Protein AF-A0A349GYV4-F1 (afdb_monomer)

Radius of gyration: 28.37 Å; Cα contacts (8 Å, |Δi|>4): 288; chains: 1; bounding box: 91×33×84 Å

Structure (mmCIF, N/CA/C/O backbone):
data_AF-A0A349GYV4-F1
#
_entry.id   AF-A0A349GYV4-F1
#
loop_
_atom_site.group_PDB
_atom_site.id
_atom_site.type_symbol
_atom_site.label_atom_id
_atom_site.label_alt_id
_atom_site.label_comp_id
_atom_site.label_asym_id
_atom_site.label_entity_id
_atom_s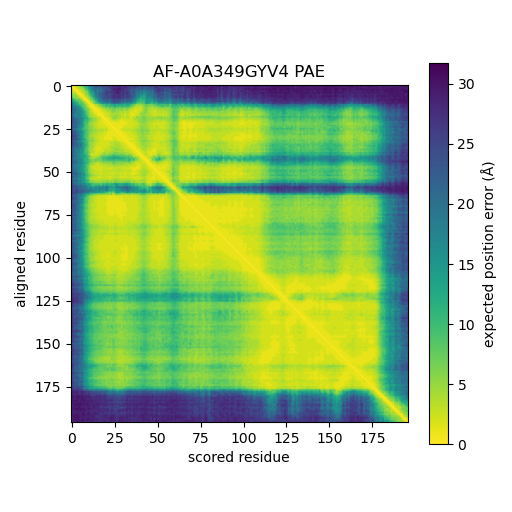ite.label_seq_id
_atom_site.pd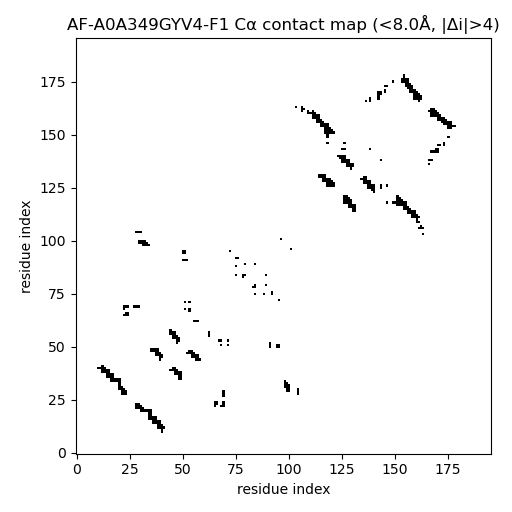bx_PDB_ins_code
_atom_site.Cartn_x
_atom_site.Cartn_y
_atom_site.Cartn_z
_atom_site.occupancy
_atom_site.B_iso_or_equiv
_atom_site.auth_seq_id
_atom_site.auth_comp_id
_atom_site.auth_asym_id
_atom_site.auth_atom_id
_atom_site.pdbx_PDB_model_num
ATOM 1 N N . MET A 1 1 ? -26.536 3.502 57.589 1.00 38.16 1 MET A N 1
ATOM 2 C CA . MET A 1 1 ? -27.554 3.726 56.546 1.00 38.16 1 MET A CA 1
ATOM 3 C C . MET A 1 1 ? -26.787 3.886 55.245 1.00 38.16 1 MET A C 1
ATOM 5 O O . MET A 1 1 ? -26.207 4.935 55.011 1.00 38.16 1 MET A O 1
ATOM 9 N N . ILE A 1 2 ? -26.600 2.778 54.530 1.00 34.50 2 ILE A N 1
ATOM 10 C CA . ILE A 1 2 ? -25.857 2.734 53.269 1.00 34.50 2 ILE A CA 1
ATOM 11 C C . ILE A 1 2 ? -26.891 3.069 52.199 1.00 34.50 2 ILE A C 1
ATOM 13 O O . ILE A 1 2 ? -27.874 2.344 52.075 1.00 34.50 2 ILE A O 1
ATOM 17 N N . CYS A 1 3 ? -26.729 4.198 51.511 1.00 31.31 3 CYS A N 1
ATOM 18 C CA . CYS A 1 3 ? -27.543 4.504 50.341 1.00 31.31 3 CYS A CA 1
ATOM 19 C C . CYS A 1 3 ? -27.206 3.477 49.259 1.00 31.31 3 CYS A C 1
ATOM 21 O O . CYS A 1 3 ? -26.158 3.564 48.620 1.00 31.31 3 CYS A O 1
ATOM 23 N N . GLU A 1 4 ? -28.086 2.496 49.081 1.00 34.88 4 GLU A N 1
ATOM 24 C CA . GLU A 1 4 ? -28.189 1.746 47.838 1.00 34.88 4 GLU A CA 1
ATOM 25 C C . GLU A 1 4 ? -28.516 2.755 46.738 1.00 34.88 4 GLU A C 1
ATOM 27 O O . GLU A 1 4 ? -29.634 3.257 46.636 1.00 34.88 4 GLU A O 1
ATOM 32 N N . VAL A 1 5 ? -27.506 3.107 45.942 1.00 42.31 5 VAL A N 1
ATOM 33 C CA . VAL A 1 5 ? -27.737 3.750 44.653 1.00 42.31 5 VAL A CA 1
ATOM 34 C C . VAL A 1 5 ? -28.438 2.696 43.811 1.00 42.31 5 VAL A C 1
ATOM 36 O O . VAL A 1 5 ? -27.823 1.721 43.372 1.00 42.31 5 VAL A O 1
ATOM 39 N N . SER A 1 6 ? -29.750 2.855 43.666 1.00 42.16 6 SER A N 1
ATOM 40 C CA . SER A 1 6 ? -30.552 2.089 42.730 1.00 42.16 6 SER A CA 1
ATOM 41 C C . SER A 1 6 ? -29.855 2.144 41.373 1.00 42.16 6 SER A C 1
ATOM 43 O O . SER A 1 6 ? -29.586 3.224 40.844 1.00 42.16 6 SER A O 1
ATOM 45 N N . ARG A 1 7 ? -29.520 0.970 40.822 1.00 47.31 7 ARG A N 1
ATOM 46 C CA . ARG A 1 7 ? -29.163 0.807 39.409 1.00 47.31 7 ARG A CA 1
ATOM 47 C C . ARG A 1 7 ? -30.404 1.178 38.599 1.00 47.31 7 ARG A C 1
ATOM 49 O O . ARG A 1 7 ? -31.189 0.307 38.247 1.00 47.31 7 ARG A O 1
ATOM 56 N N . GLY A 1 8 ? -30.620 2.481 38.434 1.00 44.97 8 GLY A N 1
ATOM 57 C CA . GLY A 1 8 ? -31.610 3.034 37.529 1.00 44.97 8 GLY A CA 1
ATOM 58 C C . GLY A 1 8 ? -31.324 2.519 36.130 1.00 44.97 8 GLY A C 1
ATOM 59 O O . GLY A 1 8 ? -30.164 2.336 35.756 1.00 44.97 8 GLY A O 1
ATOM 60 N N . ASP A 1 9 ? -32.403 2.219 35.425 1.00 50.91 9 ASP A N 1
ATOM 61 C CA . ASP A 1 9 ? -32.439 1.617 34.105 1.00 50.91 9 ASP A CA 1
ATOM 62 C C . ASP A 1 9 ? -31.397 2.245 33.172 1.00 50.91 9 ASP A C 1
ATOM 64 O O . ASP A 1 9 ? -31.513 3.399 32.759 1.00 50.91 9 ASP A O 1
ATOM 68 N N . PHE A 1 10 ? -30.346 1.482 32.860 1.00 54.00 10 PHE A N 1
ATOM 69 C CA . PHE A 1 10 ? -29.418 1.847 31.800 1.00 54.00 10 PHE A CA 1
ATOM 70 C C . PHE A 1 10 ? -30.213 1.803 30.494 1.00 54.00 10 PHE A C 1
ATOM 72 O O . PHE A 1 10 ? -30.531 0.719 29.999 1.00 54.00 10 PHE A O 1
ATOM 79 N N . GLU A 1 11 ? -30.583 2.974 29.969 1.00 61.88 11 GLU A N 1
ATOM 80 C CA . GLU A 1 11 ? -31.150 3.093 28.628 1.00 61.88 11 GLU A CA 1
ATOM 81 C C . GLU A 1 11 ? -30.256 2.329 27.650 1.00 61.88 11 GLU A C 1
ATOM 83 O O . GLU A 1 11 ? -29.028 2.469 27.659 1.00 61.88 11 GLU A O 1
ATOM 88 N N . GLN A 1 12 ? -30.877 1.468 26.843 1.00 74.44 12 GLN A N 1
ATOM 89 C CA . GLN A 1 12 ? -30.156 0.679 25.855 1.00 74.44 12 GLN A CA 1
ATOM 90 C C . GLN A 1 12 ? -29.401 1.622 24.907 1.00 74.44 12 GLN A C 1
ATOM 92 O O . GLN A 1 12 ? -29.970 2.636 24.489 1.00 74.44 12 GLN A O 1
ATOM 97 N N . PRO A 1 13 ? -28.139 1.313 24.561 1.00 79.69 13 PRO A N 1
ATOM 98 C CA . PRO A 1 13 ? -27.385 2.133 23.627 1.00 79.69 13 PRO A CA 1
ATOM 99 C C . PRO A 1 13 ? -28.134 2.250 22.301 1.00 79.69 13 PRO A C 1
ATOM 101 O O . PRO A 1 13 ? -28.680 1.270 21.787 1.00 79.69 13 PRO A O 1
ATOM 104 N N . GLN A 1 14 ? -28.134 3.451 21.728 1.00 83.56 14 GLN A N 1
ATOM 105 C CA . GLN A 1 14 ? -28.661 3.650 20.388 1.00 83.56 14 GLN A CA 1
ATOM 106 C C . GLN A 1 14 ? -27.561 3.311 19.382 1.00 83.56 14 GLN A C 1
ATOM 108 O O . GLN A 1 14 ? -26.565 4.030 19.276 1.00 83.56 14 GLN A O 1
ATOM 113 N N . ALA A 1 15 ? -27.742 2.216 18.647 1.00 85.88 15 ALA A N 1
ATOM 114 C CA . ALA A 1 15 ? -26.851 1.851 17.555 1.00 85.88 15 ALA A CA 1
ATOM 115 C C . ALA A 1 15 ? -27.067 2.797 16.364 1.00 85.88 15 ALA A C 1
ATOM 117 O O . ALA A 1 15 ? -28.197 3.006 15.913 1.00 85.88 15 ALA A O 1
ATOM 118 N N . VAL A 1 16 ? -25.981 3.360 15.845 1.00 85.75 16 VAL A N 1
ATOM 119 C CA . VAL A 1 16 ? -25.981 4.265 14.695 1.00 85.75 16 VAL A CA 1
ATOM 120 C C . VAL A 1 16 ? -24.903 3.815 13.716 1.00 85.75 16 VAL A C 1
ATOM 122 O O . VAL A 1 16 ? -23.739 3.644 14.081 1.00 85.75 16 VAL A O 1
ATOM 125 N N . ALA A 1 17 ? -25.290 3.647 12.453 1.00 86.88 17 ALA A N 1
ATOM 126 C CA . ALA A 1 17 ? -24.357 3.363 11.371 1.00 86.88 17 ALA A CA 1
ATOM 127 C C . ALA A 1 17 ? -23.613 4.639 10.946 1.00 86.88 17 ALA A C 1
ATOM 129 O O . ALA A 1 17 ? -24.213 5.691 10.712 1.00 86.88 17 ALA A O 1
ATOM 130 N N . ILE A 1 18 ? -22.296 4.538 10.812 1.00 87.06 18 ILE A N 1
ATOM 131 C CA . ILE A 1 18 ? -21.427 5.574 10.263 1.00 87.06 18 ILE A CA 1
ATOM 132 C C . ILE A 1 18 ? -21.235 5.257 8.779 1.00 87.06 18 ILE A C 1
ATOM 134 O O . ILE A 1 18 ? -20.442 4.395 8.406 1.00 87.06 18 ILE A O 1
ATOM 138 N N . GLN A 1 19 ? -21.935 6.000 7.921 1.00 86.81 19 GLN A N 1
ATOM 139 C CA . GLN A 1 19 ? -21.970 5.762 6.468 1.00 86.81 19 GLN A CA 1
ATOM 140 C C . GLN A 1 19 ? -20.633 6.010 5.746 1.00 86.81 19 GLN A C 1
ATOM 142 O O . GLN A 1 19 ? -20.469 5.684 4.570 1.00 86.81 19 GLN A O 1
ATOM 147 N N . ARG A 1 20 ? -19.652 6.617 6.420 1.00 89.31 20 ARG A N 1
ATOM 148 C CA . ARG A 1 20 ? -18.344 6.898 5.830 1.00 89.31 20 ARG A CA 1
ATOM 149 C C . ARG A 1 20 ? -17.451 5.660 5.889 1.00 89.31 20 ARG A C 1
ATOM 151 O O . ARG A 1 20 ? -17.184 5.136 6.963 1.00 89.31 20 ARG A O 1
ATOM 158 N N . LYS A 1 21 ? -16.897 5.285 4.734 1.00 92.88 21 LYS A N 1
ATOM 159 C CA . LYS A 1 21 ? -15.965 4.153 4.577 1.00 92.88 21 LYS A CA 1
ATOM 160 C C . LYS A 1 21 ? -14.505 4.549 4.354 1.00 92.88 21 LYS A C 1
ATOM 162 O O . LYS A 1 21 ? -13.645 3.683 4.257 1.00 92.88 21 LYS A O 1
ATOM 167 N N . PHE A 1 22 ? -14.218 5.841 4.225 1.00 94.69 22 PHE A N 1
ATOM 168 C CA . PHE A 1 22 ? -12.869 6.354 4.005 1.00 94.69 22 PHE A CA 1
ATOM 169 C C . PHE A 1 22 ? -12.450 7.233 5.178 1.00 94.69 22 PHE A C 1
ATOM 171 O O . PHE A 1 22 ? -13.168 8.167 5.534 1.00 94.69 22 PHE A O 1
ATOM 178 N N . PHE A 1 23 ? -11.302 6.922 5.764 1.00 94.56 23 PHE A N 1
ATOM 179 C CA . PHE A 1 23 ? -10.729 7.631 6.901 1.00 94.56 23 PHE A CA 1
ATOM 180 C C . PHE A 1 23 ? -9.320 8.062 6.511 1.00 94.56 23 PHE A C 1
ATOM 182 O O . PHE A 1 23 ? -8.555 7.244 5.998 1.00 94.56 23 PHE A O 1
ATOM 189 N N . SER A 1 24 ? -8.982 9.330 6.748 1.00 93.88 24 SER A N 1
ATOM 190 C CA . SER A 1 24 ? -7.656 9.866 6.430 1.00 93.88 24 SER A CA 1
ATOM 191 C C . SER A 1 24 ? -7.152 10.765 7.547 1.00 93.88 24 SER A C 1
ATOM 193 O O . SER A 1 24 ? -7.861 11.651 8.028 1.00 93.88 24 SER A O 1
ATOM 195 N N . TYR A 1 25 ? -5.916 10.538 7.982 1.00 94.25 25 TYR A N 1
ATOM 196 C CA . TYR A 1 25 ? -5.281 11.339 9.021 1.00 94.25 25 TYR A CA 1
ATOM 197 C C . TYR A 1 25 ? -3.760 11.309 8.879 1.00 94.25 25 TYR A C 1
ATOM 199 O O . TYR A 1 25 ? -3.150 10.243 8.842 1.00 94.25 25 TYR A O 1
ATOM 207 N N . ALA A 1 26 ? -3.130 12.489 8.830 1.00 92.94 26 ALA A N 1
ATOM 208 C CA . ALA A 1 26 ? -1.672 12.647 8.739 1.00 92.94 26 ALA A CA 1
ATOM 209 C C . ALA A 1 26 ? -1.014 11.835 7.594 1.00 92.94 26 ALA A C 1
ATOM 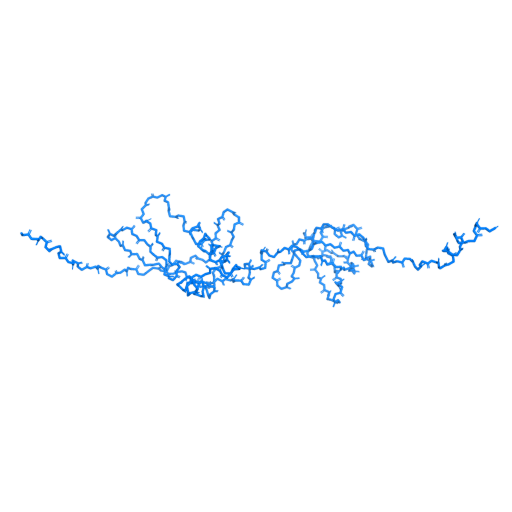211 O O . ALA A 1 26 ? 0.054 11.248 7.769 1.00 92.94 26 ALA A O 1
ATOM 212 N N . GLY A 1 27 ? -1.667 11.783 6.425 1.00 90.19 27 GLY A N 1
ATOM 213 C CA . GLY A 1 27 ? -1.186 11.041 5.251 1.00 90.19 27 GLY A CA 1
ATOM 214 C C . GLY A 1 27 ? -1.286 9.518 5.381 1.00 90.19 27 GLY A C 1
ATOM 215 O O . GLY A 1 27 ? -0.644 8.798 4.622 1.00 90.19 27 GLY A O 1
ATOM 216 N N . GLN A 1 28 ? -2.027 9.025 6.374 1.00 93.06 28 GLN A N 1
ATOM 217 C CA . GLN A 1 28 ? -2.431 7.630 6.474 1.00 93.06 28 GLN A CA 1
ATOM 218 C C . GLN A 1 28 ? -3.874 7.524 6.007 1.00 93.06 28 GLN A C 1
ATOM 220 O O . GLN A 1 28 ? -4.732 8.236 6.531 1.00 93.06 28 GLN A O 1
ATOM 225 N N . ASP A 1 29 ? -4.123 6.613 5.078 1.00 94.19 29 ASP A N 1
ATOM 226 C CA . ASP A 1 29 ? -5.450 6.356 4.546 1.00 94.19 29 ASP A CA 1
ATOM 227 C C . ASP A 1 29 ? -5.889 4.945 4.936 1.00 94.19 29 ASP A C 1
ATOM 229 O O . ASP A 1 29 ? -5.099 3.996 4.939 1.00 94.19 29 ASP A O 1
ATOM 233 N N . LEU A 1 30 ? -7.161 4.817 5.303 1.00 96.12 30 LEU A N 1
ATOM 234 C CA . LEU A 1 30 ? -7.790 3.542 5.601 1.00 96.12 30 LEU A CA 1
ATOM 235 C C . LEU A 1 30 ? -9.162 3.496 4.942 1.00 96.12 30 LEU A C 1
ATOM 237 O O . LEU A 1 30 ? -10.004 4.379 5.138 1.00 96.12 30 LEU A O 1
ATOM 241 N N . ARG A 1 31 ? -9.389 2.439 4.166 1.00 96.31 31 ARG A N 1
ATOM 242 C CA . ARG A 1 31 ? -10.669 2.169 3.523 1.00 96.31 31 ARG A CA 1
ATOM 243 C C . ARG A 1 31 ? -11.317 0.952 4.160 1.00 96.31 31 ARG A C 1
ATOM 245 O O . ARG A 1 31 ? -10.656 -0.060 4.370 1.00 96.31 31 ARG A O 1
ATOM 252 N N . LEU A 1 32 ? -12.609 1.067 4.426 1.00 95.62 32 LEU A N 1
ATOM 253 C CA . LEU 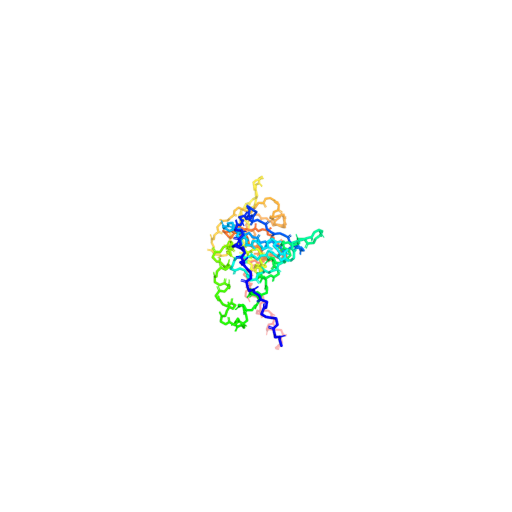A 1 32 ? -13.447 -0.023 4.895 1.00 95.62 32 LEU A CA 1
ATOM 254 C C . LEU A 1 32 ? -14.293 -0.587 3.752 1.00 95.62 32 LEU A C 1
ATOM 256 O O . LEU A 1 32 ? -14.788 0.164 2.904 1.00 95.62 32 LEU A O 1
ATOM 260 N N . ASP A 1 33 ? -14.495 -1.897 3.765 1.00 94.31 33 ASP A N 1
ATOM 261 C CA . ASP A 1 33 ? -15.420 -2.603 2.882 1.00 94.31 33 ASP A CA 1
ATOM 262 C C . ASP A 1 33 ? -16.857 -2.523 3.423 1.00 94.31 33 ASP A C 1
ATOM 264 O O . ASP A 1 33 ? -17.824 -2.357 2.665 1.00 94.31 33 ASP A O 1
ATOM 268 N N . THR A 1 34 ? -17.005 -2.507 4.750 1.00 92.56 34 THR A N 1
ATOM 269 C CA . THR A 1 34 ? -18.285 -2.372 5.459 1.00 92.56 34 THR A CA 1
ATOM 270 C C . THR A 1 34 ? -18.433 -1.007 6.136 1.00 92.56 34 THR A C 1
ATOM 272 O O . THR A 1 34 ? -17.477 -0.248 6.278 1.00 92.56 34 THR A O 1
ATOM 275 N N . GLU A 1 35 ? -19.661 -0.647 6.511 1.00 91.75 35 GLU A N 1
ATOM 276 C CA . GLU A 1 35 ? -19.908 0.537 7.346 1.00 91.75 35 GLU A CA 1
ATOM 277 C C . GLU A 1 35 ? -19.507 0.253 8.799 1.00 91.75 35 GLU A C 1
ATOM 279 O O . GLU A 1 35 ? -19.553 -0.897 9.241 1.00 91.75 35 GLU A O 1
ATOM 284 N N . LEU A 1 36 ? -19.106 1.292 9.539 1.00 89.75 36 LEU A N 1
ATOM 285 C CA . LEU A 1 36 ? -18.880 1.161 10.979 1.00 89.75 36 LEU A CA 1
ATOM 286 C C . LEU A 1 36 ? -20.194 1.315 11.727 1.00 89.75 36 LEU A C 1
ATOM 288 O O . LEU A 1 36 ? -21.031 2.138 11.369 1.00 89.75 36 LEU A O 1
ATOM 292 N N . GLU A 1 37 ? -20.320 0.600 12.834 1.00 89.25 37 GLU A N 1
ATOM 293 C CA . GLU A 1 37 ? -21.414 0.780 13.779 1.00 89.25 37 GLU A CA 1
ATOM 294 C C . GLU A 1 37 ? -20.876 1.412 15.060 1.00 89.25 37 GLU A C 1
ATOM 296 O O . GLU A 1 37 ? -19.815 1.031 15.565 1.00 89.25 37 GLU A O 1
ATOM 301 N N . ALA A 1 38 ? -21.607 2.389 15.583 1.00 87.38 38 ALA A N 1
ATOM 302 C CA . ALA A 1 38 ? -21.308 3.024 16.852 1.00 87.38 38 ALA A CA 1
ATOM 303 C C . ALA A 1 38 ? -22.505 2.924 17.794 1.00 87.38 38 ALA A C 1
ATOM 305 O O . ALA A 1 38 ? -23.638 3.209 17.412 1.00 87.38 38 ALA A O 1
ATOM 306 N N . ASP A 1 39 ? -22.232 2.541 19.033 1.00 87.44 39 ASP A N 1
ATOM 307 C CA . ASP A 1 39 ? -23.197 2.497 20.119 1.00 87.44 39 ASP A CA 1
ATOM 308 C C . ASP A 1 39 ? -23.091 3.811 20.911 1.00 87.44 39 ASP A C 1
ATOM 310 O O . ASP A 1 39 ? -22.035 4.141 21.461 1.00 87.44 39 ASP A O 1
ATOM 314 N N . PHE A 1 40 ? -24.170 4.598 20.922 1.00 82.56 40 PHE A N 1
ATOM 315 C CA . PHE A 1 40 ? -24.228 5.890 21.607 1.00 82.56 40 PHE A CA 1
ATOM 316 C C . PHE A 1 40 ? -24.894 5.760 22.978 1.00 82.56 40 PHE A C 1
ATOM 318 O O . PHE A 1 40 ? -26.044 5.334 23.096 1.00 82.56 40 PHE A O 1
ATOM 325 N N . PHE A 1 41 ? -24.181 6.207 24.011 1.00 82.31 41 PHE A N 1
ATOM 326 C CA . PHE A 1 41 ? -24.636 6.262 25.396 1.00 82.31 41 PHE A CA 1
ATOM 327 C C . PHE A 1 41 ? -24.941 7.718 25.762 1.00 82.31 41 PHE A C 1
ATOM 329 O O . PHE A 1 41 ? -24.083 8.444 26.271 1.00 82.31 41 PHE A O 1
ATOM 336 N N . LEU A 1 42 ? -26.170 8.159 25.469 1.00 71.12 42 LEU A N 1
ATOM 337 C CA . LEU A 1 42 ? -26.590 9.566 25.553 1.00 71.12 42 LEU A CA 1
ATOM 338 C C . LEU A 1 42 ? -26.394 10.178 26.949 1.00 71.12 42 LEU A C 1
ATOM 340 O O . LEU A 1 42 ? -25.929 11.309 27.055 1.00 71.12 42 LEU A O 1
ATOM 344 N N . GLN A 1 43 ? -26.674 9.424 28.015 1.00 73.62 43 GLN A N 1
ATOM 345 C CA . GLN A 1 43 ? -26.520 9.901 29.397 1.00 73.62 43 GLN A CA 1
ATOM 346 C C . GLN A 1 43 ? -25.054 10.068 29.818 1.00 73.62 43 GLN A C 1
ATOM 348 O O . GLN A 1 43 ? -24.732 10.945 30.617 1.00 73.62 43 GLN A O 1
ATOM 353 N N . ALA A 1 44 ? -24.161 9.235 29.277 1.00 74.50 44 ALA A N 1
ATOM 354 C CA . ALA A 1 44 ? -22.730 9.297 29.560 1.00 74.50 44 ALA A CA 1
ATOM 355 C C . ALA A 1 44 ? -21.994 10.280 28.641 1.00 74.50 44 ALA A C 1
ATOM 357 O O . ALA A 1 44 ? -20.841 10.613 28.908 1.00 74.50 44 ALA A O 1
ATOM 358 N N . GLY A 1 45 ? -22.629 10.705 27.542 1.00 81.12 45 GLY A N 1
ATOM 359 C CA . GLY A 1 45 ? -21.954 11.434 26.479 1.00 81.12 45 GLY A CA 1
ATOM 360 C C . GLY A 1 45 ? -20.780 10.627 25.929 1.00 81.12 45 GLY A C 1
ATOM 361 O O . GLY A 1 45 ? -19.702 11.178 25.750 1.00 81.12 45 GLY A O 1
ATOM 362 N N . VAL A 1 46 ? -20.950 9.321 25.705 1.00 83.62 46 VAL A N 1
ATOM 363 C CA . VAL A 1 46 ? -19.899 8.442 25.166 1.00 83.62 46 VAL A CA 1
ATOM 364 C C . VAL A 1 46 ? -20.413 7.733 23.920 1.00 83.62 46 VAL A C 1
ATOM 366 O O . VAL A 1 46 ? -21.554 7.280 23.880 1.00 83.62 46 VAL A O 1
ATOM 369 N N . ALA A 1 47 ? -19.563 7.635 22.903 1.00 87.19 47 ALA A N 1
ATOM 370 C CA . ALA A 1 47 ? -19.773 6.799 21.731 1.00 87.19 47 ALA A CA 1
ATOM 371 C C . ALA A 1 47 ? -18.720 5.688 21.711 1.00 87.19 47 ALA A C 1
ATOM 373 O O . ALA A 1 47 ? -17.526 5.963 21.866 1.00 87.19 47 ALA A O 1
ATOM 374 N N . GLN A 1 48 ? -19.156 4.450 21.498 1.00 90.75 48 GLN A N 1
ATOM 375 C CA . GLN A 1 48 ? -18.279 3.294 21.357 1.00 90.75 48 GLN A CA 1
ATOM 376 C C . GLN A 1 48 ? -18.358 2.759 19.929 1.00 90.75 48 GLN A C 1
ATOM 378 O O . GLN A 1 48 ? -19.443 2.461 19.444 1.00 90.75 48 GLN A O 1
ATOM 383 N N . ILE A 1 49 ? -17.220 2.613 19.248 1.00 92.50 49 ILE A N 1
ATOM 384 C CA . ILE A 1 49 ? -17.190 1.990 17.919 1.00 92.50 49 ILE A CA 1
ATOM 385 C C . ILE A 1 49 ? -17.176 0.472 18.095 1.00 92.50 49 ILE A C 1
ATOM 387 O O . ILE A 1 49 ? -16.225 -0.099 18.649 1.00 92.50 49 ILE A O 1
ATOM 391 N N . ARG A 1 50 ? -18.243 -0.178 17.634 1.00 91.69 50 ARG A N 1
ATOM 392 C CA . ARG A 1 50 ? -18.507 -1.598 17.861 1.00 91.69 50 ARG A CA 1
ATOM 393 C C . ARG A 1 50 ? -17.410 -2.461 17.249 1.00 91.69 50 ARG A C 1
ATOM 395 O O . ARG A 1 50 ? -17.069 -2.308 16.084 1.00 91.69 50 ARG A O 1
ATOM 402 N N . GLY A 1 51 ? -16.845 -3.361 18.054 1.00 91.69 51 GLY A N 1
ATOM 403 C CA . GLY A 1 51 ? -15.774 -4.279 17.643 1.00 91.69 51 GLY A CA 1
ATOM 404 C C . GLY A 1 51 ? -14.391 -3.638 17.461 1.00 91.69 51 GLY A C 1
ATOM 405 O O . GLY A 1 51 ? -13.392 -4.348 17.411 1.00 91.69 51 GLY A O 1
ATOM 406 N N . TRP A 1 52 ? -14.294 -2.304 17.472 1.00 94.44 52 TRP A N 1
ATOM 407 C CA . TRP A 1 52 ? -13.016 -1.588 17.396 1.00 94.44 52 TRP A CA 1
ATOM 408 C C . TRP A 1 52 ? -12.415 -1.285 18.772 1.00 94.44 52 TRP A C 1
ATOM 410 O O . TRP A 1 52 ? -11.233 -0.953 18.871 1.00 94.44 52 TRP A O 1
ATOM 420 N N . GLY A 1 53 ? -13.204 -1.389 19.848 1.00 91.44 53 GLY A N 1
ATOM 421 C CA . GLY A 1 53 ? -12.748 -1.068 21.206 1.00 91.44 53 GLY A CA 1
ATOM 422 C C . GLY A 1 53 ? -12.283 0.387 21.337 1.00 91.44 53 GLY A C 1
ATOM 423 O O . GLY A 1 53 ? -11.321 0.665 22.052 1.00 91.44 53 GLY A O 1
ATOM 424 N N . ILE A 1 54 ? -12.911 1.286 20.575 1.00 92.56 54 ILE A N 1
ATOM 425 C CA . ILE A 1 54 ? -12.685 2.730 20.616 1.00 92.56 54 ILE A CA 1
ATOM 426 C C . ILE A 1 54 ? -13.844 3.344 21.387 1.00 92.56 54 ILE A C 1
ATOM 428 O O . ILE A 1 54 ? -14.999 3.140 21.018 1.00 92.56 54 ILE A O 1
ATOM 432 N N . GLU A 1 55 ? -13.525 4.119 22.416 1.00 90.69 55 GLU A N 1
ATOM 433 C CA . GLU A 1 55 ? -14.484 4.888 23.206 1.00 90.69 55 GLU A CA 1
ATOM 434 C C . GLU A 1 55 ? -14.123 6.367 23.113 1.00 90.69 55 GLU A C 1
ATOM 436 O O . GLU A 1 55 ? -12.962 6.749 23.277 1.00 90.69 55 GLU A O 1
ATOM 441 N N . MET A 1 56 ? -15.111 7.207 22.819 1.00 86.56 56 MET A N 1
ATOM 442 C CA . MET A 1 56 ? -14.915 8.641 22.624 1.00 86.56 56 MET A CA 1
ATOM 443 C C . MET A 1 56 ? -15.989 9.437 23.352 1.00 86.56 56 MET A C 1
ATOM 445 O O . MET A 1 56 ? -17.154 9.050 23.377 1.00 86.56 56 MET A O 1
ATOM 449 N N . GLN A 1 57 ? -15.603 10.587 23.900 1.00 84.69 57 GLN A N 1
ATOM 450 C CA . GLN A 1 57 ? -16.535 11.542 24.497 1.00 84.69 57 GLN A CA 1
ATOM 451 C C . GLN A 1 57 ? -17.325 12.264 23.390 1.00 84.69 57 GLN A C 1
ATOM 453 O O . GLN A 1 57 ? -16.757 12.831 22.455 1.00 84.69 57 GLN A O 1
ATOM 458 N N . HIS A 1 58 ? -18.646 12.239 23.501 1.00 69.44 58 HIS A N 1
ATOM 459 C CA . HIS A 1 58 ? -19.609 12.901 22.638 1.00 69.44 58 HIS A CA 1
ATOM 460 C C . HIS A 1 58 ? -19.870 14.322 23.159 1.00 69.44 58 HIS A C 1
ATOM 462 O O . HIS A 1 58 ? -20.718 14.543 24.022 1.00 69.44 58 HIS A O 1
ATOM 468 N N . GLY A 1 59 ? -1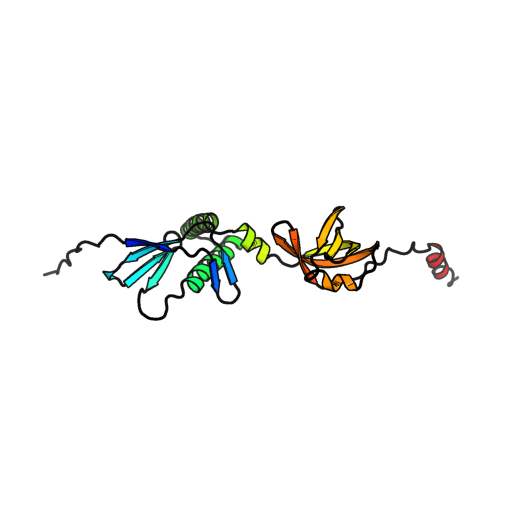9.121 15.302 22.645 1.00 62.91 59 GLY A N 1
ATOM 469 C CA . GLY A 1 59 ? -19.273 16.703 23.040 1.00 62.91 59 GLY A CA 1
ATOM 470 C C . GLY A 1 59 ? -18.284 17.651 22.356 1.00 62.91 59 GLY A C 1
ATOM 471 O O . GLY A 1 59 ? -17.098 17.361 22.257 1.00 62.91 59 GLY A O 1
ATOM 472 N N . VAL A 1 60 ? -18.840 18.758 21.855 1.00 46.19 60 VAL A N 1
ATOM 473 C CA . VAL A 1 60 ? -18.272 19.974 21.236 1.00 46.19 60 VAL A CA 1
ATOM 474 C C . VAL A 1 60 ? -16.755 19.967 20.941 1.00 46.19 60 VAL A C 1
ATOM 476 O O . VAL A 1 60 ? -15.921 20.149 21.821 1.00 46.19 60 VAL A O 1
ATOM 479 N N . ASN A 1 61 ? -16.437 19.887 19.643 1.00 50.38 61 ASN A N 1
ATOM 480 C CA . ASN A 1 61 ? -15.167 20.243 18.980 1.00 50.38 61 ASN A CA 1
ATOM 481 C C . ASN A 1 61 ? -14.023 19.222 18.868 1.00 50.38 61 ASN A C 1
ATOM 483 O O . ASN A 1 61 ? -13.003 19.592 18.294 1.00 50.38 61 ASN A O 1
ATOM 487 N N . ASN A 1 62 ? -14.145 17.961 19.302 1.00 53.88 62 ASN A N 1
ATOM 488 C CA . ASN A 1 62 ? -12.999 17.037 19.182 1.00 53.88 62 ASN A CA 1
ATOM 489 C C . ASN A 1 62 ? -13.319 15.589 18.784 1.00 53.88 62 ASN A C 1
ATOM 491 O O . ASN A 1 62 ? -12.597 14.661 19.147 1.00 53.88 62 ASN A O 1
ATOM 495 N N . PHE A 1 63 ? -14.369 15.383 17.986 1.00 66.75 63 PHE A N 1
ATOM 496 C CA . PHE A 1 63 ? -14.660 14.073 17.401 1.00 66.75 63 PHE A CA 1
ATOM 497 C C . PHE A 1 63 ? -13.710 13.777 16.228 1.00 66.75 63 PHE A C 1
ATOM 499 O O . PHE A 1 63 ? -14.102 13.806 15.063 1.00 66.75 63 PHE A O 1
ATOM 506 N N . ASN A 1 64 ? -12.428 13.531 16.517 1.00 86.50 64 ASN A N 1
ATOM 507 C CA . ASN A 1 64 ? -11.460 13.126 15.498 1.00 86.50 64 ASN A CA 1
ATOM 508 C C . ASN A 1 64 ? -11.485 11.604 15.310 1.00 86.50 64 ASN A C 1
ATOM 510 O O . ASN A 1 64 ? -10.532 10.891 15.632 1.00 86.50 64 ASN A O 1
ATOM 514 N N . LEU A 1 65 ? -12.622 11.118 14.812 1.00 88.69 65 LEU A N 1
ATOM 515 C CA . LEU A 1 65 ? -12.855 9.701 14.547 1.00 88.69 65 LEU A CA 1
ATOM 516 C C . LEU A 1 65 ? -11.795 9.123 13.597 1.00 88.69 65 LEU A C 1
ATOM 518 O O . LEU A 1 65 ? -11.324 8.017 13.827 1.00 88.69 65 LEU A O 1
ATOM 522 N N . ASP A 1 66 ? -11.383 9.868 12.568 1.00 92.25 66 ASP A N 1
ATOM 523 C CA . ASP A 1 66 ? -10.355 9.448 11.603 1.00 92.25 66 ASP A CA 1
ATOM 524 C C . ASP A 1 66 ? -9.054 9.096 12.308 1.00 92.25 66 ASP A C 1
ATOM 526 O O . ASP A 1 66 ? -8.511 8.009 12.105 1.00 92.25 66 ASP A O 1
ATOM 530 N N . ARG A 1 67 ? -8.591 9.986 13.193 1.00 93.88 67 ARG A N 1
ATOM 531 C CA . ARG A 1 67 ? -7.391 9.757 13.992 1.00 93.88 67 ARG A CA 1
ATOM 532 C C . ARG A 1 67 ? -7.513 8.497 14.836 1.00 93.88 67 ARG A C 1
ATOM 534 O O . ARG A 1 67 ? -6.571 7.712 14.837 1.00 93.88 67 ARG A O 1
ATOM 541 N N . GLU A 1 68 ? -8.613 8.304 15.565 1.00 94.25 68 GLU A N 1
ATOM 542 C CA . GLU A 1 68 ? -8.750 7.151 16.468 1.00 94.25 68 GLU A CA 1
ATOM 543 C C . GLU A 1 68 ? -8.892 5.827 15.710 1.00 94.25 68 GLU A C 1
ATOM 545 O O . GLU A 1 68 ? -8.252 4.845 16.088 1.00 94.25 68 GLU A O 1
ATOM 550 N N . ILE A 1 69 ? -9.631 5.809 14.597 1.00 95.19 69 ILE A N 1
ATOM 551 C CA . ILE A 1 69 ? -9.758 4.641 13.712 1.00 95.19 69 ILE A CA 1
ATOM 552 C C . ILE A 1 69 ? -8.395 4.251 13.139 1.00 95.19 69 ILE A C 1
ATOM 554 O O . ILE A 1 69 ? -7.947 3.115 13.311 1.00 95.19 69 ILE A O 1
ATOM 558 N N . ILE A 1 70 ? -7.686 5.207 12.533 1.00 95.75 70 ILE A N 1
ATOM 559 C CA . ILE A 1 70 ? -6.363 4.969 11.945 1.00 95.75 70 ILE A CA 1
ATOM 560 C C . ILE A 1 70 ? -5.361 4.552 13.021 1.00 95.75 70 ILE A C 1
ATOM 562 O O . ILE A 1 70 ? -4.626 3.581 12.845 1.00 95.75 70 ILE A O 1
ATOM 566 N N . ARG A 1 71 ? -5.334 5.245 14.164 1.00 96.44 71 ARG A N 1
ATOM 567 C CA . ARG A 1 71 ? -4.430 4.931 15.276 1.00 96.44 71 ARG A CA 1
ATOM 568 C C . ARG A 1 71 ? -4.685 3.530 15.817 1.00 96.44 71 ARG A C 1
ATOM 570 O O . ARG A 1 71 ? -3.717 2.798 16.029 1.00 96.44 71 ARG A O 1
ATOM 577 N N . LYS A 1 72 ? -5.945 3.146 16.041 1.00 97.31 72 LYS A N 1
ATOM 578 C CA . LYS A 1 72 ? -6.297 1.805 16.521 1.00 97.31 72 LYS A CA 1
ATOM 579 C C . LYS A 1 72 ? -5.850 0.742 15.521 1.00 97.31 72 LYS A C 1
ATOM 581 O O . LYS A 1 72 ? -5.161 -0.195 15.925 1.00 97.31 72 LYS A O 1
ATOM 586 N N . PHE A 1 73 ? -6.166 0.929 14.239 1.00 97.69 73 PHE A N 1
ATOM 587 C CA . PHE A 1 73 ? -5.777 0.009 13.173 1.00 97.69 73 PHE A CA 1
ATOM 588 C C . PHE A 1 73 ? -4.255 -0.165 13.097 1.00 97.69 73 PHE A C 1
ATOM 590 O O . PHE A 1 73 ? -3.757 -1.283 13.192 1.00 97.69 73 PHE A O 1
ATOM 597 N N . LEU A 1 74 ? -3.499 0.935 13.013 1.00 97.12 74 LEU A N 1
ATOM 598 C CA . LEU A 1 74 ? -2.036 0.898 12.929 1.00 97.12 74 LEU A CA 1
ATOM 599 C C . LEU A 1 74 ? -1.383 0.309 14.186 1.00 97.12 74 LEU A C 1
ATOM 601 O O . LEU A 1 74 ? -0.371 -0.383 14.081 1.00 97.12 74 LEU A O 1
ATOM 605 N N . THR A 1 75 ? -1.960 0.548 15.368 1.00 97.88 75 THR A N 1
ATOM 606 C CA . THR A 1 75 ? -1.471 -0.041 16.626 1.00 97.88 75 THR A CA 1
ATOM 607 C C . THR A 1 75 ? -1.604 -1.561 16.597 1.00 97.88 75 THR A C 1
ATOM 609 O O . THR A 1 75 ? -0.635 -2.266 16.878 1.00 97.88 75 THR A O 1
ATOM 612 N N . LEU A 1 76 ? -2.785 -2.072 16.232 1.00 98.06 76 LEU A N 1
ATOM 613 C CA . LEU A 1 76 ? -3.011 -3.513 16.129 1.00 98.06 76 LEU A CA 1
ATOM 614 C C . LEU A 1 76 ? -2.195 -4.135 14.996 1.00 98.06 76 LEU A C 1
ATOM 616 O O . LEU A 1 76 ? -1.600 -5.183 15.209 1.00 98.06 76 LEU A O 1
ATOM 620 N N . PHE A 1 77 ? -2.076 -3.465 13.848 1.00 97.38 77 PHE A N 1
ATOM 621 C CA . PHE A 1 77 ? -1.221 -3.904 12.745 1.00 97.38 77 PHE A CA 1
ATOM 622 C C . PHE A 1 77 ? 0.239 -4.052 13.193 1.00 97.38 77 PHE A C 1
ATOM 624 O O . PHE A 1 77 ? 0.841 -5.104 12.993 1.00 97.38 77 PHE A O 1
ATOM 631 N N . SER A 1 78 ? 0.802 -3.045 13.870 1.00 96.81 78 SER A N 1
ATOM 632 C CA . SER A 1 78 ? 2.177 -3.111 14.383 1.00 96.81 78 SER A CA 1
ATOM 633 C C . SER A 1 78 ? 2.363 -4.272 15.365 1.00 96.81 78 SER A C 1
ATOM 635 O O . SER A 1 78 ? 3.371 -4.980 15.303 1.00 96.81 78 SER A O 1
ATOM 637 N N . LYS A 1 79 ? 1.389 -4.504 16.251 1.00 98.25 79 LYS A N 1
ATOM 638 C CA . LYS A 1 79 ? 1.416 -5.649 17.168 1.00 98.25 79 LYS A CA 1
ATOM 639 C C . LYS A 1 79 ? 1.291 -6.985 16.437 1.00 98.25 79 LYS A C 1
ATOM 641 O O . LYS A 1 79 ? 2.020 -7.914 16.763 1.00 98.25 79 LYS A O 1
ATOM 646 N N . ALA A 1 80 ? 0.430 -7.072 15.425 1.00 97.12 80 ALA A N 1
ATOM 647 C CA . ALA A 1 80 ? 0.256 -8.263 14.599 1.00 97.12 80 ALA A CA 1
ATOM 648 C C . ALA A 1 80 ? 1.557 -8.627 13.872 1.00 97.12 80 ALA A C 1
ATOM 650 O O . ALA A 1 80 ? 1.986 -9.774 13.915 1.00 97.12 80 ALA A O 1
ATOM 651 N N . THR A 1 81 ? 2.238 -7.639 13.277 1.00 95.88 81 THR A N 1
ATOM 652 C CA . THR A 1 81 ? 3.515 -7.856 12.566 1.00 95.88 81 THR A CA 1
ATOM 653 C C . THR A 1 81 ? 4.667 -8.291 13.472 1.00 95.88 81 THR A C 1
ATOM 655 O O . THR A 1 81 ? 5.656 -8.827 12.983 1.00 95.88 81 THR A O 1
ATOM 658 N N . THR A 1 82 ? 4.548 -8.067 14.782 1.00 97.44 82 THR A N 1
ATOM 659 C CA . THR A 1 82 ? 5.555 -8.443 15.787 1.00 97.44 82 THR A CA 1
ATOM 660 C C . THR A 1 82 ? 5.115 -9.617 16.664 1.00 97.44 82 THR A C 1
ATOM 662 O O . THR A 1 82 ? 5.825 -9.959 17.603 1.00 97.44 82 THR A O 1
ATOM 665 N N . ASP A 1 83 ? 3.958 -10.221 16.373 1.00 96.88 83 ASP A N 1
ATOM 666 C CA . ASP A 1 83 ? 3.322 -11.285 17.163 1.00 96.88 83 ASP A CA 1
ATOM 667 C C . ASP A 1 83 ? 3.160 -10.947 18.664 1.00 96.88 83 ASP A C 1
ATOM 669 O O . ASP A 1 83 ? 3.334 -11.777 19.553 1.00 96.88 83 ASP A O 1
ATOM 673 N N . THR A 1 84 ? 2.822 -9.688 18.968 1.00 98.25 84 THR A N 1
ATOM 674 C CA . THR A 1 84 ? 2.648 -9.175 20.345 1.00 98.25 84 THR A CA 1
ATOM 675 C C . THR A 1 84 ? 1.190 -8.878 20.713 1.00 98.25 84 THR A C 1
ATOM 677 O O . THR A 1 84 ? 0.910 -8.174 21.687 1.00 98.25 84 THR A O 1
ATOM 680 N N . LEU A 1 85 ? 0.234 -9.399 19.938 1.00 98.06 85 LEU A N 1
ATOM 681 C CA . LEU A 1 85 ? -1.194 -9.262 20.233 1.00 98.06 85 LEU A CA 1
ATOM 682 C C . LEU A 1 85 ? -1.590 -10.109 21.449 1.00 98.06 85 LEU A C 1
ATOM 684 O O . LEU A 1 85 ? -1.331 -11.313 21.509 1.00 98.06 85 LEU A O 1
ATOM 688 N N . THR A 1 86 ? -2.302 -9.491 22.391 1.00 97.81 86 THR A N 1
ATOM 689 C CA . THR A 1 86 ? -3.016 -10.232 23.443 1.00 97.81 86 THR A CA 1
ATOM 690 C C . THR A 1 86 ? -4.212 -11.003 22.862 1.00 97.81 86 THR A C 1
ATOM 692 O O . THR A 1 86 ? -4.619 -10.763 21.727 1.00 97.81 86 THR A O 1
ATOM 695 N N . GLY A 1 87 ? -4.812 -11.923 23.632 1.00 97.31 87 GLY A N 1
ATOM 696 C CA . GLY A 1 87 ? -5.987 -12.688 23.179 1.00 97.31 87 GLY A CA 1
ATOM 697 C C . GLY A 1 87 ? -7.148 -11.794 22.721 1.00 97.31 87 GLY A C 1
ATOM 698 O O . GLY A 1 87 ? -7.620 -11.934 21.598 1.00 97.31 87 GLY A O 1
ATOM 699 N N . VAL A 1 88 ? -7.514 -10.805 23.543 1.00 96.12 88 VAL A N 1
ATOM 700 C CA . VAL A 1 88 ? -8.573 -9.826 23.230 1.00 96.12 88 VAL A CA 1
ATOM 701 C C . VAL A 1 88 ? -8.217 -8.987 22.000 1.00 96.12 88 VAL A C 1
ATOM 703 O O . VAL A 1 88 ? -9.058 -8.738 21.142 1.00 96.12 88 VAL A O 1
ATOM 706 N N . GLU A 1 89 ? -6.960 -8.558 21.875 1.00 97.44 89 GLU A N 1
ATOM 707 C CA . GLU A 1 89 ? -6.521 -7.781 20.712 1.00 97.44 89 GLU A CA 1
ATOM 708 C C . GLU A 1 89 ? -6.498 -8.607 19.427 1.00 97.44 89 GLU A C 1
ATOM 710 O O . GLU A 1 89 ? -6.709 -8.045 18.359 1.00 97.44 89 GLU A O 1
ATOM 715 N N . ARG A 1 90 ? -6.266 -9.922 19.508 1.00 97.69 90 ARG A N 1
ATOM 716 C CA . ARG A 1 90 ? -6.317 -10.823 18.351 1.00 97.69 90 ARG A CA 1
ATOM 717 C C . ARG A 1 90 ? -7.739 -10.964 17.818 1.00 97.69 90 ARG A C 1
ATOM 719 O O . ARG A 1 90 ? -7.924 -10.918 16.607 1.00 97.69 90 ARG A O 1
ATOM 726 N N . GLU A 1 91 ? -8.726 -11.081 18.702 1.00 96.69 91 GLU A N 1
ATOM 727 C CA . GLU A 1 91 ? -10.146 -11.092 18.325 1.00 96.69 91 GLU A CA 1
ATOM 728 C C . GLU A 1 91 ? -10.568 -9.754 17.706 1.00 96.69 91 GLU A C 1
ATOM 730 O O . GLU A 1 91 ? -11.173 -9.731 16.637 1.00 96.69 91 GLU A O 1
ATOM 735 N N . GLN A 1 92 ? -10.172 -8.633 18.323 1.00 96.94 92 GLN A N 1
ATOM 736 C CA . GLN A 1 92 ? -10.402 -7.298 17.757 1.00 96.94 92 GLN A CA 1
ATOM 737 C C . GLN A 1 92 ? -9.724 -7.132 16.396 1.00 96.94 92 GLN A C 1
ATOM 739 O O . GLN A 1 92 ? -10.315 -6.582 15.474 1.00 96.94 92 GLN A O 1
ATOM 744 N N . TRP A 1 93 ? -8.483 -7.599 16.259 1.00 97.62 93 TRP A N 1
ATOM 745 C CA . TRP A 1 93 ? -7.749 -7.529 15.003 1.00 97.62 93 TRP A CA 1
ATOM 746 C C . TRP A 1 93 ? -8.441 -8.338 13.909 1.00 97.62 93 TRP A C 1
ATOM 748 O O . TRP A 1 93 ? -8.653 -7.789 12.836 1.00 97.62 93 TRP A O 1
ATOM 758 N N . ALA A 1 94 ? -8.853 -9.578 14.197 1.00 97.06 94 ALA A N 1
ATOM 759 C CA . ALA A 1 94 ? -9.612 -10.420 13.270 1.00 97.06 94 ALA A CA 1
ATOM 760 C C . ALA A 1 94 ? -10.916 -9.742 12.816 1.00 97.06 94 ALA A C 1
ATOM 762 O O . ALA A 1 94 ? -11.197 -9.667 11.627 1.00 97.06 94 ALA A O 1
ATOM 763 N N . PHE A 1 95 ? -11.662 -9.154 13.752 1.00 96.62 95 PHE A N 1
ATOM 764 C CA . PHE A 1 95 ? -12.870 -8.403 13.421 1.00 96.62 95 PHE A CA 1
ATOM 765 C C . PHE A 1 95 ? -12.583 -7.195 12.515 1.00 96.62 95 PHE A C 1
ATOM 767 O O . PHE A 1 95 ? -13.309 -6.940 11.561 1.00 96.62 95 PHE A O 1
ATOM 774 N N . ILE A 1 96 ? -11.524 -6.437 12.807 1.00 97.12 96 ILE A N 1
ATOM 775 C CA . ILE A 1 96 ? -11.178 -5.226 12.058 1.00 97.12 96 ILE A CA 1
ATOM 776 C C . ILE A 1 96 ? -10.684 -5.555 10.645 1.00 97.12 96 ILE A C 1
ATOM 778 O O . ILE A 1 96 ? -11.055 -4.852 9.706 1.00 97.12 96 ILE A O 1
ATOM 782 N N . ILE A 1 97 ? -9.863 -6.597 10.465 1.00 96.88 97 ILE A N 1
ATOM 783 C CA . ILE A 1 97 ? -9.373 -6.973 9.127 1.00 96.88 97 ILE A CA 1
ATOM 784 C C . ILE A 1 97 ? -10.503 -7.430 8.205 1.00 96.88 97 ILE A C 1
ATOM 786 O O . ILE A 1 97 ? -10.419 -7.168 7.012 1.00 96.88 97 ILE A O 1
ATOM 790 N N . ASP A 1 98 ? -11.573 -8.018 8.747 1.00 96.12 98 ASP A N 1
ATOM 791 C CA . ASP A 1 98 ? -12.759 -8.406 7.972 1.00 96.12 98 ASP A CA 1
ATOM 792 C C . ASP A 1 98 ? -13.574 -7.191 7.483 1.00 96.12 98 ASP A C 1
ATOM 794 O O . ASP A 1 98 ? -14.410 -7.316 6.589 1.00 96.12 98 ASP A O 1
ATOM 798 N N . GLN A 1 99 ? -13.343 -6.006 8.058 1.00 96.25 99 GLN A N 1
ATOM 799 C CA . GLN A 1 99 ? -14.017 -4.759 7.681 1.00 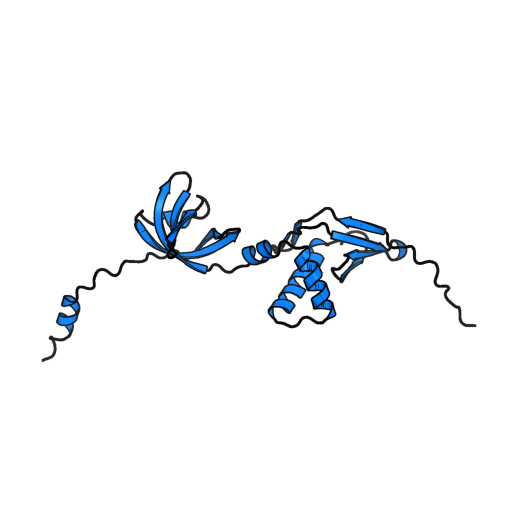96.25 99 GLN A CA 1
ATOM 800 C C . GLN A 1 99 ? -13.164 -3.836 6.812 1.00 96.25 99 GLN A C 1
ATOM 802 O O . GLN A 1 99 ? -13.698 -2.895 6.225 1.00 96.25 99 GLN A O 1
ATOM 807 N N . VAL A 1 100 ? -11.848 -4.038 6.772 1.00 96.38 100 VAL A N 1
ATOM 808 C CA . VAL A 1 100 ? -10.884 -3.154 6.106 1.00 96.38 100 VAL A CA 1
ATOM 809 C C . VAL A 1 100 ? -10.478 -3.756 4.766 1.00 96.38 100 VAL A C 1
ATOM 811 O O . VAL A 1 100 ? -10.194 -4.947 4.693 1.00 96.38 100 VAL A O 1
ATOM 814 N N . ASP A 1 101 ? -10.306 -2.911 3.744 1.00 95.69 101 ASP A N 1
ATOM 815 C CA . ASP A 1 101 ? -9.647 -3.282 2.482 1.00 95.69 101 ASP A CA 1
ATOM 816 C C . ASP A 1 101 ? -8.140 -3.507 2.744 1.00 95.69 101 ASP A C 1
ATOM 818 O O . ASP A 1 101 ? -7.269 -2.671 2.469 1.00 95.69 101 ASP A O 1
ATOM 822 N N . TYR A 1 102 ? -7.829 -4.629 3.401 1.00 94.44 102 TYR A N 1
ATOM 823 C CA . TYR A 1 102 ? -6.503 -4.933 3.935 1.00 94.44 102 TYR A CA 1
ATOM 824 C C . TYR A 1 102 ? -5.485 -5.141 2.816 1.00 94.44 102 TYR A C 1
ATOM 826 O O . TYR A 1 102 ? -4.319 -4.756 2.948 1.00 94.44 102 TYR A O 1
ATOM 834 N N . GLN A 1 103 ? -5.934 -5.703 1.690 1.00 91.69 103 GLN A N 1
ATOM 835 C CA . GLN A 1 103 ? -5.110 -5.869 0.502 1.00 91.69 103 GLN A CA 1
ATOM 836 C C . GLN A 1 103 ? -4.648 -4.507 -0.015 1.00 91.69 103 GLN A C 1
ATOM 838 O O . GLN A 1 103 ? -3.447 -4.311 -0.215 1.00 91.69 103 GLN A O 1
ATOM 843 N N . ARG A 1 104 ? -5.566 -3.543 -0.169 1.00 91.62 104 ARG A N 1
ATOM 844 C CA . ARG A 1 104 ? -5.210 -2.178 -0.564 1.00 91.62 104 ARG A CA 1
ATOM 845 C C . ARG A 1 104 ? -4.238 -1.533 0.409 1.00 91.62 104 ARG A C 1
ATOM 847 O O . ARG A 1 104 ? -3.221 -1.006 -0.037 1.00 91.62 104 ARG A O 1
ATOM 854 N N . PHE A 1 105 ? -4.512 -1.617 1.711 1.00 93.69 105 PHE A N 1
ATOM 855 C CA . PHE A 1 105 ? -3.635 -1.061 2.743 1.00 93.69 105 PHE A CA 1
ATOM 856 C C . PHE A 1 105 ? -2.204 -1.617 2.640 1.00 93.69 105 PHE A C 1
ATOM 858 O O . PHE A 1 105 ? -1.228 -0.862 2.644 1.00 93.69 105 PHE A O 1
ATOM 865 N N . CYS A 1 106 ? -2.062 -2.938 2.496 1.00 92.12 106 CYS A N 1
ATOM 866 C CA . CYS A 1 106 ? -0.758 -3.581 2.331 1.00 92.12 106 CYS A CA 1
ATOM 867 C C . CYS A 1 106 ? -0.050 -3.117 1.054 1.00 92.12 106 CYS A C 1
ATOM 869 O O . CYS A 1 106 ? 1.141 -2.797 1.079 1.00 92.12 106 CYS A O 1
ATOM 871 N N . THR A 1 107 ? -0.780 -3.047 -0.058 1.00 90.31 107 THR A N 1
ATOM 872 C CA . THR A 1 107 ? -0.253 -2.590 -1.344 1.00 90.31 107 THR A CA 1
ATOM 873 C C . THR A 1 107 ? 0.220 -1.139 -1.288 1.00 90.31 107 THR A C 1
ATOM 875 O O . THR A 1 107 ? 1.325 -0.836 -1.732 1.00 90.31 107 THR A O 1
ATOM 878 N N . GLU A 1 108 ? -0.554 -0.231 -0.698 1.00 88.69 108 GLU A N 1
ATOM 879 C CA . GLU A 1 108 ? -0.183 1.183 -0.575 1.00 88.69 108 GLU A CA 1
ATOM 880 C C . GLU A 1 108 ? 1.070 1.369 0.290 1.00 88.69 108 GLU A C 1
ATOM 882 O O . GLU A 1 108 ? 1.903 2.227 -0.006 1.00 88.69 108 GLU A O 1
ATOM 887 N N . ARG A 1 109 ? 1.303 0.492 1.270 1.00 89.81 109 ARG A N 1
ATOM 888 C CA . ARG A 1 109 ? 2.475 0.549 2.158 1.00 89.81 109 ARG A CA 1
ATOM 889 C C . ARG A 1 109 ? 3.685 -0.259 1.716 1.00 89.81 109 ARG A C 1
ATOM 891 O O . ARG A 1 109 ? 4.739 -0.116 2.332 1.00 89.81 109 ARG A O 1
ATOM 898 N N . SER A 1 110 ? 3.571 -1.090 0.681 1.00 91.12 110 SER A N 1
ATOM 899 C CA . SER A 1 110 ? 4.711 -1.883 0.212 1.00 91.12 110 SER A CA 1
ATOM 900 C C . SER A 1 110 ? 5.922 -0.986 -0.115 1.00 91.12 110 SER A C 1
ATOM 902 O O . SER A 1 110 ? 5.764 0.119 -0.635 1.00 91.12 110 SER A O 1
ATOM 904 N N . PRO A 1 111 ? 7.161 -1.391 0.170 1.00 93.50 111 PRO A N 1
ATOM 905 C CA . PRO A 1 111 ? 8.302 -0.646 -0.344 1.00 93.50 111 PRO A CA 1
ATOM 906 C C . PRO A 1 111 ? 8.313 -0.700 -1.881 1.00 93.50 111 PRO A C 1
ATOM 908 O O . PRO A 1 111 ? 7.712 -1.589 -2.493 1.00 93.50 111 PRO A O 1
ATOM 911 N N . ALA A 1 112 ? 9.006 0.249 -2.513 1.00 96.31 112 ALA A N 1
ATOM 912 C CA . ALA A 1 112 ? 9.415 0.055 -3.898 1.00 96.31 112 ALA A CA 1
ATOM 913 C C . ALA A 1 112 ? 10.325 -1.180 -3.969 1.00 96.31 112 ALA A C 1
ATOM 915 O O . ALA A 1 112 ? 11.123 -1.418 -3.060 1.00 96.31 112 ALA A O 1
ATOM 916 N N . VAL A 1 113 ? 10.194 -1.965 -5.030 1.00 96.62 113 VAL A N 1
ATOM 917 C CA . VAL A 1 113 ? 10.972 -3.188 -5.235 1.00 96.62 113 VAL A CA 1
ATOM 918 C C . VAL A 1 113 ? 11.882 -3.021 -6.440 1.00 96.62 113 VAL A C 1
ATOM 920 O O . VAL A 1 113 ? 11.511 -2.371 -7.416 1.00 96.62 113 VAL A O 1
ATOM 923 N N . TYR A 1 114 ? 13.075 -3.598 -6.360 1.00 97.50 114 TYR A N 1
ATOM 924 C CA . TYR A 1 114 ? 13.985 -3.649 -7.495 1.00 97.50 114 TYR A CA 1
ATOM 925 C C . TYR A 1 114 ? 13.383 -4.530 -8.589 1.00 97.50 114 TYR A C 1
ATOM 927 O O . TYR A 1 114 ? 12.991 -5.668 -8.320 1.00 97.50 114 TYR A O 1
ATOM 935 N N . VAL A 1 115 ? 13.313 -4.007 -9.809 1.00 97.62 115 VAL A N 1
ATOM 936 C CA . VAL A 1 115 ? 12.884 -4.752 -10.992 1.00 97.62 115 VAL A CA 1
ATOM 937 C C . VAL A 1 115 ? 13.753 -4.406 -12.187 1.00 97.62 115 VAL A C 1
ATOM 939 O O . VAL A 1 115 ? 14.252 -3.288 -12.319 1.00 97.62 115 VAL A O 1
ATOM 942 N N . GLU A 1 116 ? 13.877 -5.379 -13.078 1.00 97.81 116 GLU A N 1
ATOM 943 C CA . GLU A 1 116 ? 14.527 -5.236 -14.373 1.00 97.81 116 GLU A CA 1
ATOM 944 C C . GLU A 1 116 ? 13.478 -5.330 -15.477 1.00 97.81 116 GLU A C 1
ATOM 946 O O . GLU A 1 116 ? 12.465 -6.032 -15.343 1.00 97.81 116 GLU A O 1
ATOM 951 N N . GLY A 1 117 ? 13.716 -4.614 -16.568 1.00 97.44 117 GLY A N 1
ATOM 952 C CA . GLY A 1 117 ? 12.826 -4.609 -17.713 1.00 97.44 117 GLY A CA 1
ATOM 953 C C . GLY A 1 117 ? 13.504 -4.110 -18.976 1.00 97.44 117 GLY A C 1
ATOM 954 O O . GLY A 1 117 ? 14.618 -3.594 -18.960 1.00 97.44 117 GLY A O 1
ATOM 955 N N . THR A 1 118 ? 12.800 -4.278 -20.086 1.00 98.00 118 THR A N 1
ATOM 956 C CA . THR A 1 118 ? 13.168 -3.754 -21.399 1.00 98.00 118 THR A CA 1
ATOM 957 C C . THR A 1 118 ? 12.068 -2.818 -21.865 1.00 98.00 118 THR A C 1
ATOM 959 O O . THR A 1 118 ? 10.884 -3.171 -21.820 1.00 98.00 118 THR A O 1
ATOM 962 N N . LEU A 1 119 ? 12.430 -1.619 -22.320 1.00 97.94 119 LEU A N 1
ATOM 963 C CA . LEU A 1 119 ? 11.453 -0.717 -22.922 1.00 97.94 119 LEU A CA 1
ATOM 964 C C . LEU A 1 119 ? 11.107 -1.233 -24.324 1.00 97.94 119 LEU A C 1
ATOM 966 O O . LEU A 1 119 ? 11.905 -1.097 -25.237 1.00 97.94 119 LEU A O 1
ATOM 970 N N . ALA A 1 120 ? 9.925 -1.808 -24.531 1.00 97.62 120 ALA A N 1
ATOM 971 C CA . ALA A 1 120 ? 9.539 -2.351 -25.834 1.00 97.62 120 ALA A CA 1
ATOM 972 C C . ALA A 1 120 ? 9.123 -1.252 -26.822 1.00 97.62 120 ALA A C 1
ATOM 974 O O . ALA A 1 120 ? 9.541 -1.253 -27.979 1.00 97.62 120 ALA A O 1
ATOM 975 N N . SER A 1 121 ? 8.304 -0.293 -26.381 1.00 97.25 121 SER A N 1
ATOM 976 C CA . SER A 1 121 ? 7.877 0.835 -27.216 1.00 97.25 121 SER A CA 1
ATOM 977 C C . SER A 1 121 ? 7.370 2.012 -26.382 1.00 97.25 121 SER A C 1
ATOM 979 O O . SER A 1 121 ? 7.047 1.870 -25.204 1.00 97.25 121 SER A O 1
ATOM 981 N N . ARG A 1 122 ? 7.232 3.181 -27.017 1.00 94.69 122 ARG A N 1
ATOM 982 C CA . ARG A 1 122 ? 6.584 4.364 -26.432 1.00 94.69 122 ARG A CA 1
ATOM 983 C C . ARG A 1 122 ? 5.580 4.966 -27.407 1.00 94.69 122 ARG A C 1
ATOM 985 O O . ARG A 1 122 ? 5.889 5.106 -28.591 1.00 94.69 122 ARG A O 1
ATOM 992 N N . ASP A 1 123 ? 4.406 5.330 -26.911 1.00 92.25 123 ASP A N 1
ATOM 993 C CA . ASP A 1 123 ? 3.364 6.003 -27.684 1.00 92.25 123 ASP A CA 1
ATOM 994 C C . ASP A 1 123 ? 2.656 7.084 -26.842 1.00 92.25 123 ASP A C 1
ATOM 996 O O . ASP A 1 123 ? 3.119 7.462 -25.767 1.00 92.25 123 ASP A O 1
ATOM 1000 N N . ARG A 1 124 ? 1.552 7.645 -27.351 1.00 91.12 124 ARG A N 1
ATOM 1001 C CA . ARG A 1 124 ? 0.791 8.689 -26.638 1.00 91.12 124 ARG A CA 1
ATOM 1002 C C . ARG A 1 124 ? 0.070 8.171 -25.387 1.00 91.12 124 ARG A C 1
ATOM 1004 O O . ARG A 1 124 ? -0.293 8.980 -24.538 1.00 91.12 124 ARG A O 1
ATOM 1011 N N . ASN A 1 125 ? -0.150 6.863 -25.292 1.00 90.88 125 ASN A N 1
ATOM 1012 C CA . ASN A 1 125 ? -0.865 6.207 -24.202 1.00 90.88 125 ASN A CA 1
ATOM 1013 C C . ASN A 1 125 ? 0.080 5.771 -23.069 1.00 90.88 125 ASN A C 1
ATOM 1015 O O . ASN A 1 125 ? -0.393 5.514 -21.962 1.00 90.88 125 ASN A O 1
ATOM 1019 N N . GLY A 1 126 ? 1.392 5.705 -23.323 1.00 96.06 126 GLY A N 1
ATOM 1020 C CA . GLY A 1 126 ? 2.401 5.462 -22.296 1.00 96.06 126 GLY A CA 1
ATOM 1021 C C . GLY A 1 126 ? 3.641 4.730 -22.806 1.00 96.06 126 GLY A C 1
ATOM 1022 O O . GLY A 1 126 ? 4.024 4.819 -23.977 1.00 96.06 126 GLY A O 1
ATOM 1023 N N . TRP A 1 127 ? 4.274 3.991 -21.897 1.00 97.75 127 TRP A N 1
ATOM 1024 C CA . TRP A 1 127 ? 5.470 3.191 -22.158 1.00 97.75 127 TRP A CA 1
ATOM 1025 C C . TRP A 1 127 ? 5.161 1.715 -21.998 1.00 97.75 127 TRP A C 1
ATOM 1027 O O . TRP A 1 127 ? 4.712 1.278 -20.944 1.00 97.75 127 TRP A O 1
ATOM 1037 N N . ARG A 1 128 ? 5.417 0.936 -23.040 1.00 98.12 128 ARG A N 1
ATOM 1038 C CA . ARG A 1 128 ? 5.244 -0.513 -23.023 1.00 98.12 128 ARG A CA 1
ATOM 1039 C C . ARG A 1 128 ? 6.547 -1.137 -22.546 1.00 98.12 128 ARG A C 1
ATOM 1041 O O . ARG A 1 128 ? 7.570 -0.999 -23.214 1.00 98.12 128 ARG A O 1
ATOM 1048 N N . VAL A 1 129 ? 6.513 -1.772 -21.383 1.00 98.06 129 VAL A N 1
ATOM 1049 C CA . VAL A 1 129 ? 7.672 -2.399 -20.741 1.00 98.06 129 VAL A CA 1
ATOM 1050 C C . VAL A 1 129 ? 7.451 -3.901 -20.685 1.00 98.06 129 VAL A C 1
ATOM 1052 O O . VAL A 1 129 ? 6.374 -4.351 -20.297 1.00 98.06 129 VAL A O 1
ATOM 1055 N N . VAL A 1 130 ? 8.479 -4.661 -21.053 1.00 98.00 130 VAL A N 1
ATOM 1056 C CA . VAL A 1 130 ? 8.554 -6.101 -20.799 1.00 98.00 130 VAL A CA 1
ATOM 1057 C C . VAL A 1 130 ? 9.438 -6.295 -19.576 1.00 98.00 130 VAL A C 1
ATOM 1059 O O . VAL A 1 130 ? 10.629 -5.989 -19.616 1.00 98.00 130 VAL A O 1
ATOM 1062 N N . TRP A 1 131 ? 8.851 -6.740 -18.472 1.00 97.12 131 TRP A N 1
ATOM 1063 C CA . TRP A 1 131 ? 9.570 -7.011 -17.232 1.00 97.12 131 TRP A CA 1
ATOM 1064 C C . TRP A 1 131 ? 10.359 -8.322 -17.332 1.00 97.12 131 TRP A C 1
ATOM 1066 O O . TRP A 1 131 ? 10.088 -9.163 -18.188 1.00 97.12 131 TRP A O 1
ATOM 1076 N N . HIS A 1 132 ? 11.336 -8.520 -16.445 1.00 95.19 132 HIS A N 1
ATOM 1077 C CA . HIS A 1 132 ? 12.197 -9.714 -16.447 1.00 95.19 132 HIS A CA 1
ATOM 1078 C C . HIS A 1 132 ? 11.445 -11.054 -16.319 1.00 95.19 132 HIS A C 1
ATOM 1080 O O . HIS A 1 132 ? 11.963 -12.088 -16.732 1.00 95.19 132 HIS A O 1
ATOM 1086 N N . ASP A 1 133 ? 10.231 -11.051 -15.758 1.00 93.75 133 ASP A N 1
ATOM 1087 C CA . ASP A 1 133 ? 9.366 -12.233 -15.659 1.00 93.75 133 ASP A CA 1
ATOM 1088 C C . ASP A 1 133 ? 8.616 -12.542 -16.971 1.00 93.75 133 ASP A C 1
ATOM 1090 O O . ASP A 1 133 ? 7.804 -13.466 -17.028 1.00 93.75 133 ASP A O 1
ATOM 1094 N N . GLY A 1 134 ? 8.887 -11.771 -18.028 1.00 95.50 134 GLY A N 1
ATOM 1095 C CA . GLY A 1 134 ? 8.244 -11.862 -19.332 1.00 95.50 134 GLY A CA 1
ATOM 1096 C C . GLY A 1 134 ? 6.880 -11.178 -19.396 1.00 95.50 134 GLY A C 1
ATOM 1097 O O . GLY A 1 134 ? 6.274 -11.154 -20.467 1.00 95.50 134 GLY A O 1
ATOM 1098 N N . SER A 1 135 ? 6.379 -10.618 -18.288 1.00 96.12 135 SER A N 1
ATOM 1099 C CA . SER A 1 135 ? 5.116 -9.889 -18.304 1.00 96.12 135 SER A CA 1
ATOM 1100 C C . SER A 1 135 ? 5.272 -8.553 -19.021 1.00 96.12 135 SER A C 1
ATOM 1102 O O . SER A 1 135 ? 6.244 -7.819 -18.843 1.00 96.12 135 SER A O 1
ATOM 1104 N N . GLU A 1 136 ? 4.284 -8.231 -19.848 1.00 96.81 136 GLU A N 1
ATOM 1105 C CA . GLU A 1 136 ? 4.242 -6.985 -20.593 1.00 96.81 136 GLU A CA 1
ATOM 1106 C C . GLU A 1 136 ? 3.194 -6.058 -19.984 1.00 96.81 136 GLU A C 1
ATOM 1108 O O . GLU A 1 136 ? 2.048 -6.454 -19.758 1.00 96.81 136 GLU A O 1
ATOM 1113 N N . GLN A 1 137 ? 3.578 -4.813 -19.711 1.00 97.00 137 GLN A N 1
ATOM 1114 C CA . GLN A 1 137 ? 2.689 -3.823 -19.116 1.00 97.00 137 GLN A CA 1
ATOM 1115 C C . GLN A 1 137 ? 2.793 -2.472 -19.819 1.00 97.00 137 GLN A C 1
ATOM 1117 O O . GLN A 1 137 ? 3.868 -2.029 -20.225 1.00 97.00 137 GLN A O 1
ATOM 1122 N N . LEU A 1 138 ? 1.649 -1.791 -19.920 1.00 97.06 138 LEU A N 1
ATOM 1123 C CA . LEU A 1 138 ? 1.586 -0.390 -20.313 1.00 97.06 138 LEU A CA 1
ATOM 1124 C C . LEU A 1 138 ? 1.707 0.485 -19.062 1.00 97.06 138 LEU A C 1
ATOM 1126 O O . LEU A 1 138 ? 0.793 0.556 -18.245 1.00 97.06 138 LEU A O 1
ATOM 1130 N N . VAL A 1 139 ? 2.836 1.170 -18.929 1.00 97.50 139 VAL A N 1
ATOM 1131 C CA . VAL A 1 139 ? 3.086 2.156 -17.880 1.00 97.50 139 VAL A CA 1
ATOM 1132 C C . VAL A 1 139 ? 2.498 3.495 -18.314 1.00 97.50 139 VAL A C 1
ATOM 1134 O O . VAL A 1 139 ? 2.869 4.034 -19.357 1.00 97.50 139 VAL A O 1
ATOM 1137 N N . ALA A 1 140 ? 1.590 4.045 -17.508 1.00 96.50 140 ALA A N 1
ATOM 1138 C CA . ALA A 1 140 ? 0.917 5.308 -17.801 1.00 96.50 140 ALA A CA 1
ATOM 1139 C C . ALA A 1 140 ? 1.894 6.489 -17.912 1.00 96.50 140 ALA A C 1
ATOM 1141 O O . ALA A 1 140 ? 2.875 6.552 -17.165 1.00 96.50 140 ALA A O 1
ATOM 1142 N N . THR A 1 141 ? 1.553 7.472 -18.759 1.00 95.69 141 THR A N 1
ATOM 1143 C CA . THR A 1 141 ? 2.386 8.646 -19.093 1.00 95.69 141 THR A CA 1
ATOM 1144 C C . THR A 1 141 ? 2.877 9.461 -17.881 1.00 95.69 141 THR A C 1
ATOM 1146 O O . THR A 1 141 ? 3.931 10.078 -17.921 1.00 95.69 141 THR A O 1
ATOM 1149 N N . ALA A 1 142 ? 2.160 9.481 -16.760 1.00 95.50 142 ALA A N 1
ATOM 1150 C CA . ALA A 1 142 ? 2.651 10.184 -15.569 1.00 95.50 142 ALA A CA 1
ATOM 1151 C C . ALA A 1 142 ? 3.746 9.396 -14.823 1.00 95.50 142 ALA A C 1
ATOM 1153 O O . ALA A 1 142 ? 4.698 9.978 -14.314 1.00 95.50 142 ALA A O 1
ATOM 1154 N N . VAL A 1 143 ? 3.615 8.068 -14.768 1.00 97.00 143 VAL A N 1
ATOM 1155 C CA . VAL A 1 143 ? 4.454 7.188 -13.942 1.00 97.00 143 VAL A CA 1
ATOM 1156 C C . VAL A 1 143 ? 5.771 6.852 -14.633 1.00 97.00 143 VAL A C 1
ATOM 1158 O O . VAL A 1 143 ? 6.825 6.851 -14.005 1.00 97.00 143 VAL A O 1
ATOM 1161 N N . GLY A 1 144 ? 5.722 6.570 -15.933 1.00 96.62 144 GLY A N 1
ATOM 1162 C CA . GLY A 1 144 ? 6.897 6.161 -16.702 1.00 96.62 144 GLY A CA 1
ATOM 1163 C C . GLY A 1 144 ? 7.756 7.314 -17.214 1.00 96.62 144 GLY A C 1
ATOM 1164 O O . GLY A 1 144 ? 8.617 7.077 -18.053 1.00 96.62 144 GLY A O 1
ATOM 1165 N N . GLN A 1 145 ? 7.568 8.549 -16.731 1.00 96.31 145 GLN A N 1
ATOM 1166 C CA . GLN A 1 145 ? 8.370 9.697 -17.167 1.00 96.31 145 GLN A CA 1
ATOM 1167 C C . GLN A 1 145 ? 9.888 9.437 -17.100 1.00 96.31 145 GLN A C 1
ATOM 1169 O O . GLN A 1 145 ? 10.557 9.775 -18.074 1.00 96.31 145 GLN A O 1
ATOM 1174 N N . PRO A 1 146 ? 10.449 8.775 -16.067 1.00 97.12 146 PRO A N 1
ATOM 1175 C CA . PRO A 1 146 ? 11.870 8.417 -16.053 1.00 97.12 146 PRO A CA 1
ATOM 1176 C C . PRO A 1 146 ? 12.311 7.559 -17.250 1.00 97.12 146 PRO A C 1
ATOM 1178 O O . PRO A 1 146 ? 13.428 7.715 -17.739 1.00 97.12 146 PRO A O 1
ATOM 1181 N N . LEU A 1 147 ? 11.424 6.708 -17.780 1.00 97.25 147 LEU A N 1
ATOM 1182 C CA . LEU A 1 147 ? 11.694 5.841 -18.934 1.00 97.25 147 LEU A CA 1
ATOM 1183 C C . LEU A 1 147 ? 11.897 6.631 -20.234 1.00 97.25 147 LEU A C 1
ATOM 1185 O O . LEU A 1 147 ? 12.329 6.059 -21.230 1.00 97.25 147 LEU A O 1
ATOM 1189 N N . SER A 1 148 ? 11.628 7.943 -20.257 1.00 96.31 148 SER A N 1
ATOM 1190 C CA . SER A 1 148 ? 11.922 8.783 -21.423 1.00 96.31 148 SER A CA 1
ATOM 1191 C C . SER A 1 148 ? 13.411 8.837 -21.777 1.00 96.31 148 SER A C 1
ATOM 1193 O O . SER A 1 148 ? 13.742 9.234 -22.892 1.00 96.31 148 SER A O 1
ATOM 1195 N N . LEU A 1 149 ? 14.286 8.478 -20.830 1.00 96.62 149 LEU A N 1
ATOM 1196 C CA . LEU A 1 149 ? 15.737 8.407 -21.016 1.00 96.62 149 LEU A CA 1
ATOM 1197 C C . LEU A 1 149 ? 16.187 7.177 -21.821 1.00 96.62 149 LEU A C 1
ATOM 1199 O O . LEU A 1 149 ? 17.318 7.167 -22.295 1.00 96.62 149 LEU A O 1
ATOM 1203 N N . LEU A 1 150 ? 15.321 6.170 -21.969 1.00 96.06 150 LEU A N 1
ATOM 1204 C CA . LEU A 1 150 ? 15.608 4.926 -22.679 1.00 96.06 150 LEU A CA 1
ATOM 1205 C C . LEU A 1 150 ? 15.149 4.992 -24.139 1.00 96.06 150 LEU A C 1
ATOM 1207 O O . LEU A 1 150 ? 14.121 5.597 -24.478 1.00 96.06 150 LEU A O 1
ATOM 1211 N N . ASN A 1 151 ? 15.872 4.284 -24.998 1.00 96.25 151 ASN A N 1
ATOM 1212 C CA . ASN A 1 151 ? 15.426 3.928 -26.337 1.00 96.25 151 ASN A CA 1
ATOM 1213 C C . ASN A 1 151 ? 14.652 2.598 -26.315 1.00 96.25 151 ASN A C 1
ATOM 1215 O O . ASN A 1 151 ? 14.940 1.723 -25.497 1.00 96.25 151 ASN A O 1
ATOM 1219 N N . PRO A 1 152 ? 13.671 2.405 -27.217 1.00 96.75 152 PRO A N 1
ATOM 1220 C CA . PRO A 1 152 ? 13.056 1.097 -27.405 1.00 96.75 152 PRO A CA 1
ATOM 1221 C C . PRO A 1 152 ? 14.107 0.011 -27.687 1.00 96.75 152 PRO A C 1
ATOM 1223 O O . PRO A 1 152 ? 14.977 0.199 -28.535 1.00 96.75 152 PRO A O 1
ATOM 1226 N N . GLY A 1 153 ? 14.008 -1.112 -26.982 1.00 96.06 153 GLY A N 1
ATOM 1227 C CA . GLY A 1 153 ? 14.959 -2.221 -26.985 1.00 96.06 153 GLY A CA 1
ATOM 1228 C C . GLY A 1 153 ? 15.998 -2.169 -25.861 1.00 96.06 153 GLY A C 1
ATOM 1229 O O . GLY A 1 153 ? 16.629 -3.187 -25.601 1.00 96.06 153 GLY A O 1
ATOM 1230 N N . GLU A 1 154 ? 16.173 -1.038 -25.169 1.00 96.38 154 GLU A N 1
ATOM 1231 C CA . GLU A 1 154 ? 17.156 -0.935 -24.085 1.00 96.38 154 GLU A CA 1
ATOM 1232 C C . GLU A 1 154 ? 16.662 -1.589 -22.789 1.00 96.38 154 GLU A C 1
ATOM 1234 O O . GLU A 1 154 ? 15.502 -1.433 -22.379 1.00 96.38 154 GLU A O 1
ATOM 1239 N N . MET A 1 155 ? 17.582 -2.299 -22.133 1.00 97.12 155 MET A N 1
ATOM 1240 C CA . MET A 1 155 ? 17.383 -2.889 -20.816 1.00 97.12 155 MET A CA 1
ATOM 1241 C C . MET A 1 155 ? 17.684 -1.877 -19.709 1.00 97.12 155 MET A C 1
ATOM 1243 O O 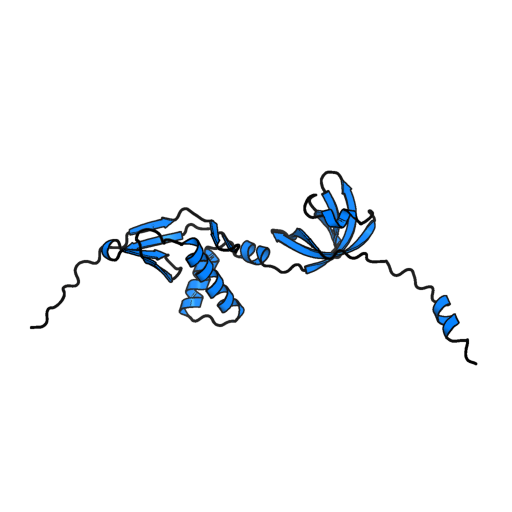. MET A 1 155 ? 18.589 -1.045 -19.806 1.00 97.12 155 MET A O 1
ATOM 1247 N N . PHE A 1 156 ? 16.944 -1.976 -18.613 1.00 97.62 156 PHE A N 1
ATOM 1248 C CA . PHE A 1 156 ? 17.113 -1.127 -17.445 1.00 97.62 156 PHE A CA 1
ATOM 1249 C C . PHE A 1 156 ? 16.788 -1.876 -16.157 1.00 97.62 156 PHE A C 1
ATOM 1251 O O . PHE A 1 156 ? 16.087 -2.890 -16.161 1.00 97.62 156 PHE A O 1
ATOM 1258 N N . CYS A 1 157 ? 17.243 -1.318 -15.041 1.00 97.75 157 CYS A N 1
ATOM 1259 C CA . CYS A 1 157 ? 16.734 -1.642 -13.721 1.00 97.75 157 CYS A CA 1
ATOM 1260 C C . CYS A 1 157 ? 16.241 -0.386 -13.001 1.00 97.75 157 CYS A C 1
ATOM 1262 O O . CYS A 1 157 ? 16.664 0.734 -13.302 1.00 97.75 157 CYS A O 1
ATOM 1264 N N . ALA A 1 158 ? 15.286 -0.559 -12.092 1.00 98.06 158 ALA A N 1
ATOM 1265 C CA . ALA A 1 158 ? 14.697 0.534 -11.330 1.00 98.06 158 ALA A CA 1
ATOM 1266 C C . ALA A 1 158 ? 14.091 0.037 -10.014 1.00 98.06 158 ALA A C 1
ATOM 1268 O O . ALA A 1 158 ? 13.775 -1.142 -9.853 1.00 98.06 158 ALA A O 1
ATOM 1269 N N . MET A 1 159 ? 13.854 0.970 -9.096 1.00 98.25 159 MET A N 1
ATOM 1270 C CA . MET A 1 159 ? 13.002 0.752 -7.934 1.00 98.25 159 MET A CA 1
ATOM 1271 C C . MET A 1 159 ? 11.568 1.126 -8.303 1.00 98.25 159 MET A C 1
ATOM 1273 O O . MET A 1 159 ? 11.263 2.297 -8.531 1.00 98.25 159 MET A O 1
ATOM 1277 N N . VAL A 1 160 ? 10.674 0.142 -8.362 1.00 97.62 160 VAL A N 1
ATOM 1278 C CA . VAL A 1 160 ? 9.283 0.345 -8.776 1.00 97.62 160 VAL A CA 1
ATOM 1279 C C . VAL A 1 160 ? 8.340 0.112 -7.608 1.00 97.62 160 VAL A C 1
ATOM 1281 O O . VAL A 1 160 ? 8.330 -0.939 -6.966 1.00 97.62 160 VAL A O 1
ATOM 1284 N N . LYS A 1 161 ? 7.515 1.117 -7.325 1.00 96.88 161 LYS A N 1
ATOM 1285 C CA . LYS A 1 161 ? 6.387 1.002 -6.407 1.00 96.88 161 LYS A CA 1
ATOM 1286 C C . LYS A 1 161 ? 5.186 0.505 -7.200 1.00 96.88 161 LYS A C 1
ATOM 1288 O O . LYS A 1 161 ? 4.689 1.213 -8.075 1.00 96.88 161 LYS A O 1
ATOM 1293 N N . PHE A 1 162 ? 4.712 -0.690 -6.872 1.00 94.81 162 PHE A N 1
ATOM 1294 C CA . PHE A 1 162 ? 3.511 -1.266 -7.468 1.00 94.81 162 PHE A CA 1
ATOM 1295 C C . PHE A 1 162 ? 2.267 -0.952 -6.634 1.00 94.81 162 PHE A C 1
ATOM 1297 O O . PHE A 1 162 ? 2.314 -0.937 -5.403 1.00 94.81 162 PHE A O 1
ATOM 1304 N N . GLY A 1 163 ? 1.167 -0.693 -7.330 1.00 92.50 163 GLY A N 1
ATOM 1305 C CA . GLY A 1 163 ? -0.175 -0.543 -6.791 1.00 92.50 163 GLY A CA 1
ATOM 1306 C C . GLY A 1 163 ? -0.957 -1.851 -6.856 1.00 92.50 163 GLY A C 1
ATOM 1307 O O . GLY A 1 163 ? -0.389 -2.948 -6.918 1.00 92.50 163 GLY A O 1
ATOM 1308 N N . GLN A 1 164 ? -2.287 -1.735 -6.817 1.00 86.75 164 GLN A N 1
ATOM 1309 C CA . GLN A 1 164 ? -3.163 -2.896 -6.963 1.00 86.75 164 GLN A CA 1
ATOM 1310 C C . GLN A 1 164 ? -2.940 -3.538 -8.338 1.00 86.75 164 GLN A C 1
ATOM 1312 O O . GLN A 1 164 ? -2.527 -2.873 -9.285 1.00 86.75 164 GLN A O 1
ATOM 1317 N N . ASN A 1 165 ? -3.146 -4.854 -8.432 1.00 88.69 165 ASN A N 1
ATOM 1318 C CA . ASN A 1 165 ? -2.954 -5.627 -9.668 1.00 88.69 165 ASN A CA 1
ATOM 1319 C C . ASN A 1 165 ? -1.542 -5.541 -10.280 1.00 88.69 165 ASN A C 1
ATOM 1321 O O . ASN A 1 165 ? -1.370 -5.811 -11.465 1.00 88.69 165 ASN A O 1
ATOM 1325 N N . ARG A 1 166 ? -0.523 -5.193 -9.477 1.00 89.38 166 ARG A N 1
ATOM 1326 C CA . ARG A 1 166 ? 0.860 -4.974 -9.937 1.00 89.38 166 ARG A CA 1
ATOM 1327 C C . ARG A 1 166 ? 0.981 -3.884 -11.007 1.00 89.38 166 ARG A C 1
ATOM 1329 O O . ARG A 1 166 ? 1.875 -3.944 -11.846 1.00 89.38 166 ARG A O 1
ATOM 1336 N N . GLU A 1 167 ? 0.119 -2.873 -10.969 1.00 93.75 167 GLU A N 1
ATOM 1337 C CA . GLU A 1 167 ? 0.270 -1.695 -11.822 1.00 93.75 167 GLU A CA 1
ATOM 1338 C C . GLU A 1 167 ? 1.372 -0.776 -11.269 1.00 93.75 167 GLU A C 1
ATOM 1340 O O . GLU A 1 167 ? 1.334 -0.437 -10.082 1.00 93.75 167 GLU A O 1
ATOM 1345 N N . PRO A 1 168 ? 2.360 -0.344 -12.072 1.00 95.69 168 PRO A N 1
ATOM 1346 C CA . PRO A 1 168 ? 3.372 0.603 -11.617 1.00 95.69 168 PRO A CA 1
ATOM 1347 C C . PRO A 1 168 ? 2.736 1.939 -11.213 1.00 95.69 168 PRO A C 1
ATOM 1349 O O . PRO A 1 168 ? 2.007 2.549 -11.990 1.00 95.69 168 PRO A O 1
ATOM 1352 N N . GLN A 1 169 ? 3.037 2.409 -10.003 1.00 96.19 169 GLN A N 1
ATOM 1353 C CA . GLN A 1 169 ? 2.575 3.697 -9.462 1.00 96.19 169 GLN A CA 1
ATOM 1354 C C . GLN A 1 169 ? 3.704 4.727 -9.391 1.00 96.19 169 GLN A C 1
ATOM 1356 O O . GLN A 1 169 ? 3.462 5.929 -9.465 1.00 96.19 169 GLN A O 1
ATOM 1361 N N . LYS A 1 170 ? 4.951 4.265 -9.246 1.00 96.88 170 LYS A N 1
ATOM 1362 C CA . LYS A 1 170 ? 6.142 5.117 -9.241 1.00 96.88 170 LYS A CA 1
ATOM 1363 C C . LYS A 1 170 ? 7.357 4.333 -9.720 1.00 96.88 170 LYS A C 1
ATOM 1365 O O . LYS A 1 170 ? 7.510 3.173 -9.342 1.00 96.88 170 LYS A O 1
ATOM 1370 N N . ILE A 1 171 ? 8.216 4.977 -10.502 1.00 97.44 171 ILE A N 1
ATOM 1371 C CA . ILE A 1 171 ? 9.514 4.449 -10.929 1.00 97.44 171 ILE A CA 1
ATOM 1372 C C . ILE A 1 171 ? 10.587 5.415 -10.425 1.00 97.44 171 ILE A C 1
ATOM 1374 O O . ILE A 1 171 ? 10.552 6.595 -10.756 1.00 97.44 171 ILE A O 1
ATOM 1378 N N . ASP A 1 172 ? 11.524 4.917 -9.625 1.00 96.81 172 ASP A N 1
ATOM 1379 C CA . ASP A 1 172 ? 12.656 5.666 -9.079 1.00 96.81 172 ASP A CA 1
ATOM 1380 C C . ASP A 1 172 ? 13.978 4.946 -9.407 1.00 96.81 172 ASP A C 1
ATOM 1382 O O . ASP A 1 172 ? 13.991 3.755 -9.715 1.00 96.81 172 ASP A O 1
ATOM 1386 N N . GLN A 1 173 ? 15.107 5.657 -9.298 1.00 96.31 173 GLN A N 1
ATOM 1387 C CA . GLN A 1 173 ? 16.465 5.087 -9.413 1.00 96.31 173 GLN A CA 1
ATOM 1388 C C . GLN A 1 173 ? 16.720 4.299 -10.714 1.00 96.31 173 GLN A C 1
ATOM 1390 O O . GLN A 1 173 ? 17.356 3.246 -10.702 1.00 96.31 173 GLN A O 1
ATOM 1395 N N . LEU A 1 174 ? 16.228 4.820 -11.842 1.00 97.50 174 LEU A N 1
ATOM 1396 C CA . LEU A 1 174 ? 16.451 4.217 -13.153 1.00 97.50 174 LEU A CA 1
ATOM 1397 C C . LEU A 1 174 ? 17.951 4.137 -13.473 1.00 97.50 174 LEU A C 1
ATOM 1399 O O . LEU A 1 174 ? 18.644 5.154 -13.461 1.00 97.50 174 LEU A O 1
ATOM 1403 N N . THR A 1 175 ? 18.423 2.939 -13.804 1.00 97.38 175 THR A N 1
ATOM 1404 C CA . THR A 1 175 ? 19.796 2.672 -14.239 1.00 97.38 175 THR A CA 1
ATOM 1405 C C . THR A 1 175 ? 19.773 1.856 -15.527 1.00 97.38 175 THR A C 1
ATOM 1407 O O . THR A 1 175 ? 18.995 0.914 -15.667 1.00 97.38 175 THR A O 1
ATOM 1410 N N . PHE A 1 176 ? 20.628 2.223 -16.478 1.00 96.00 176 PHE A N 1
ATOM 1411 C CA . PHE A 1 176 ? 20.790 1.492 -17.732 1.00 96.00 176 PHE A CA 1
ATOM 1412 C C . PHE A 1 176 ? 21.517 0.175 -17.472 1.00 96.00 176 PHE A C 1
ATOM 1414 O O . PHE A 1 176 ? 22.575 0.165 -16.838 1.00 96.00 176 PHE A O 1
ATOM 1421 N N . LEU A 1 177 ? 20.974 -0.921 -17.993 1.00 92.38 177 LEU A N 1
ATOM 1422 C CA . LEU A 1 177 ? 21.682 -2.191 -18.027 1.00 92.38 177 LEU A CA 1
ATOM 1423 C C . LEU A 1 177 ? 22.376 -2.292 -19.379 1.00 92.38 177 LEU A C 1
ATOM 1425 O O . LEU A 1 177 ? 21.736 -2.355 -20.426 1.00 92.38 177 LEU A O 1
ATOM 1429 N N . VAL A 1 178 ? 23.703 -2.271 -19.352 1.00 84.38 178 VAL A N 1
ATOM 1430 C CA . VAL A 1 178 ? 24.506 -2.556 -20.538 1.00 84.38 178 VAL A CA 1
ATOM 1431 C C . VAL A 1 178 ? 24.542 -4.072 -20.661 1.00 84.38 178 VAL A C 1
ATOM 1433 O O . VAL A 1 178 ? 25.008 -4.740 -19.734 1.00 84.38 178 VAL A O 1
ATOM 1436 N N . GLU A 1 179 ? 24.039 -4.626 -21.769 1.00 68.31 179 GLU A N 1
ATOM 1437 C CA . GLU A 1 179 ? 24.314 -6.030 -22.081 1.00 68.31 179 GLU A CA 1
ATOM 1438 C C . GLU A 1 179 ? 25.827 -6.221 -21.985 1.00 68.31 179 GLU A C 1
ATOM 1440 O O . GLU A 1 179 ? 26.554 -5.388 -22.534 1.00 68.31 179 GLU A O 1
ATOM 1445 N N . PRO A 1 180 ? 26.333 -7.248 -21.280 1.00 58.59 180 PRO A N 1
ATOM 1446 C CA . PRO A 1 180 ? 27.760 -7.494 -21.249 1.00 58.59 180 PRO A CA 1
ATOM 1447 C C . PRO A 1 180 ? 28.199 -7.699 -22.694 1.00 58.59 180 PRO A C 1
ATOM 1449 O O . PRO A 1 180 ? 27.976 -8.762 -23.276 1.00 58.59 180 PRO A O 1
ATOM 1452 N N . THR A 1 181 ? 28.784 -6.653 -23.289 1.00 54.88 181 THR A N 1
ATOM 1453 C CA . THR A 1 181 ? 29.457 -6.717 -24.577 1.00 54.88 181 THR A CA 1
ATOM 1454 C C . THR A 1 181 ? 30.316 -7.948 -24.467 1.00 54.88 181 THR A C 1
ATOM 1456 O O . THR A 1 181 ? 31.109 -7.983 -23.525 1.00 54.88 181 THR A O 1
ATOM 1459 N N . LYS A 1 182 ? 30.086 -8.968 -25.316 1.00 51.16 182 LYS A N 1
ATOM 1460 C CA . LYS A 1 182 ? 30.853 -10.221 -25.304 1.00 51.16 182 LYS A CA 1
ATOM 1461 C C . LYS A 1 182 ? 32.289 -9.837 -25.028 1.00 51.16 182 LYS A C 1
ATOM 1463 O O . LYS A 1 182 ? 32.918 -9.217 -25.886 1.00 51.16 182 LYS A O 1
ATOM 1468 N N . ILE A 1 183 ? 32.728 -10.070 -23.792 1.00 55.72 183 ILE A N 1
ATOM 1469 C CA . ILE A 1 183 ? 34.047 -9.655 -23.361 1.00 55.72 183 ILE A CA 1
ATOM 1470 C C . ILE A 1 183 ? 34.938 -10.417 -24.314 1.00 55.72 183 ILE A C 1
ATOM 1472 O O . ILE A 1 183 ? 34.901 -11.647 -24.321 1.00 55.72 183 ILE A O 1
ATOM 1476 N N . ASN A 1 184 ? 35.602 -9.690 -25.210 1.00 52.00 184 ASN A N 1
ATOM 1477 C CA . ASN A 1 184 ? 36.468 -10.319 -26.177 1.00 52.00 184 ASN A CA 1
ATOM 1478 C C . ASN A 1 184 ? 37.529 -11.028 -25.336 1.00 52.00 184 ASN A C 1
ATOM 1480 O O . ASN A 1 184 ? 3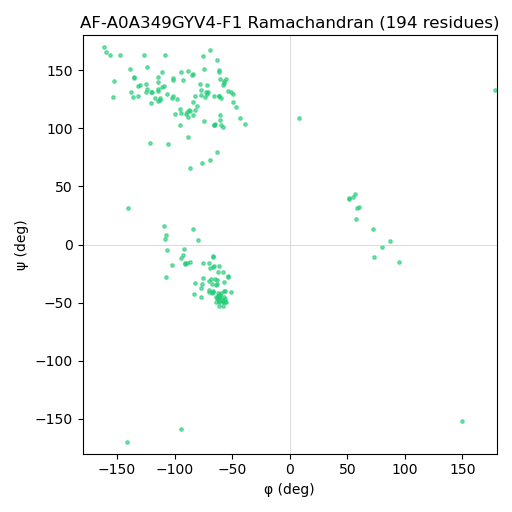8.313 -10.356 -24.663 1.00 52.00 184 ASN A O 1
ATOM 1484 N N . SER A 1 185 ? 37.469 -12.359 -25.254 1.00 56.94 185 SER A N 1
ATOM 1485 C CA . SER A 1 185 ? 38.362 -13.164 -24.411 1.00 56.94 185 SER A CA 1
ATOM 1486 C C . SER A 1 185 ? 39.827 -12.846 -24.709 1.00 56.94 185 SER A C 1
ATOM 1488 O O . SER A 1 185 ? 40.662 -12.867 -23.811 1.00 56.94 185 SER A O 1
ATOM 1490 N N . ASP A 1 186 ? 40.087 -12.411 -25.939 1.00 56.56 186 ASP A N 1
ATOM 1491 C CA . ASP A 1 186 ? 41.377 -12.004 -26.482 1.00 56.56 186 ASP A CA 1
ATOM 1492 C C . ASP A 1 186 ? 41.988 -10.782 -25.764 1.00 56.56 186 ASP A C 1
ATOM 1494 O O . ASP A 1 186 ? 43.203 -10.595 -25.772 1.00 56.56 186 ASP A O 1
ATOM 1498 N N . LEU A 1 187 ? 41.180 -9.940 -25.103 1.00 55.72 187 LEU A N 1
ATOM 1499 C CA . LEU A 1 187 ? 41.692 -8.787 -24.348 1.00 55.72 187 LEU A CA 1
ATOM 1500 C C . LEU A 1 187 ? 42.333 -9.200 -23.016 1.00 55.72 187 LEU A C 1
ATOM 1502 O O . LEU A 1 187 ? 43.267 -8.530 -22.581 1.00 55.72 187 LEU A O 1
ATOM 1506 N N . TRP A 1 188 ? 41.898 -10.305 -22.401 1.00 57.84 188 TRP A N 1
ATOM 1507 C CA . TRP A 1 188 ? 42.457 -10.788 -21.130 1.00 57.84 188 TRP A CA 1
ATOM 1508 C C . TRP A 1 188 ? 43.812 -11.475 -21.310 1.00 57.84 188 TRP A C 1
ATOM 1510 O O . TRP A 1 188 ? 44.683 -11.322 -20.455 1.00 57.84 188 TRP A O 1
ATOM 1520 N N . GLU A 1 189 ? 44.028 -12.163 -22.434 1.00 56.31 189 GLU A N 1
ATOM 1521 C CA . GLU A 1 189 ? 45.301 -12.844 -22.713 1.00 56.31 189 GLU A CA 1
ATOM 1522 C C . GLU A 1 189 ? 46.468 -11.850 -22.828 1.00 56.31 189 GLU A C 1
ATOM 1524 O O . GLU A 1 189 ? 47.569 -12.123 -22.346 1.00 56.31 189 GLU A O 1
ATOM 1529 N N . SER A 1 190 ? 46.207 -10.645 -23.352 1.00 59.06 190 SER A N 1
ATOM 1530 C CA . SER A 1 190 ? 47.229 -9.604 -23.535 1.00 59.06 190 SER A CA 1
ATOM 1531 C C . SER A 1 190 ? 47.807 -9.026 -22.233 1.00 59.06 190 SER A C 1
ATOM 1533 O O . SER A 1 190 ? 48.901 -8.470 -22.257 1.00 59.06 190 SER A O 1
ATOM 1535 N N . TRP A 1 191 ? 47.122 -9.189 -21.094 1.00 57.16 191 TRP A N 1
ATOM 1536 C CA . TRP A 1 191 ? 47.594 -8.706 -19.787 1.00 57.16 191 TRP A CA 1
ATOM 1537 C C . TRP A 1 191 ? 48.452 -9.735 -19.043 1.00 57.16 191 TRP A C 1
ATOM 1539 O O . TRP A 1 191 ? 49.159 -9.376 -18.105 1.00 57.16 191 TRP A O 1
ATOM 1549 N N . THR A 1 192 ? 48.415 -11.009 -19.448 1.00 59.69 192 THR A N 1
ATOM 1550 C CA . THR A 1 192 ? 49.140 -12.093 -18.759 1.00 59.69 192 THR A CA 1
ATOM 1551 C C . THR A 1 192 ? 50.522 -12.405 -19.334 1.00 59.69 192 THR A C 1
ATOM 1553 O O . THR A 1 192 ? 51.290 -13.115 -18.693 1.00 59.69 192 THR A O 1
ATOM 1556 N N . THR A 1 193 ? 50.874 -11.872 -20.507 1.00 58.72 193 THR A N 1
ATOM 1557 C CA . THR A 1 193 ? 52.130 -12.205 -21.214 1.00 58.72 193 THR A CA 1
ATOM 1558 C C . THR A 1 193 ? 53.199 -11.108 -21.199 1.00 58.72 193 THR A C 1
ATOM 1560 O O . THR A 1 193 ? 54.201 -11.243 -21.894 1.00 58.72 193 THR A O 1
ATOM 1563 N N . SER A 1 194 ? 53.025 -10.021 -20.442 1.00 55.50 194 SER A N 1
ATOM 1564 C CA . SER A 1 194 ? 54.000 -8.913 -20.424 1.00 55.50 194 SER A CA 1
ATOM 1565 C C . SER A 1 194 ? 55.095 -9.008 -19.356 1.00 55.50 194 SER A C 1
ATOM 1567 O O . SER A 1 194 ? 56.007 -8.192 -19.402 1.00 55.50 194 SER A O 1
ATOM 1569 N N . ASP A 1 195 ? 55.067 -10.010 -18.474 1.00 57.69 195 ASP A N 1
ATOM 1570 C CA . ASP A 1 195 ? 56.148 -10.273 -17.515 1.00 57.69 195 ASP A CA 1
ATOM 1571 C C . ASP A 1 195 ? 56.705 -11.692 -17.724 1.00 57.69 195 ASP A C 1
ATOM 1573 O O . ASP A 1 195 ? 56.242 -12.667 -17.128 1.00 57.69 195 ASP A O 1
ATOM 1577 N N . SER A 1 196 ? 57.686 -11.833 -18.618 1.00 51.03 196 SER A N 1
ATOM 1578 C CA . SER A 1 196 ? 58.572 -13.006 -18.729 1.00 51.03 196 SER A CA 1
ATOM 1579 C C . SER A 1 196 ? 59.930 -12.591 -19.276 1.00 51.03 196 SER A C 1
ATOM 1581 O O . SER A 1 196 ? 59.951 -11.935 -20.340 1.00 51.03 196 SER A O 1
#

pLDDT: mean 86.28, std 16.68, range [31.31, 98.25]

Nearest PDB structures (foldseek):
  4pqx-assembly4_D  TM=7.277E-01  e=1.983E-01  Bacteroides caccae ATCC 43185
  4pqx-assembly3_C  TM=7.216E-01  e=2.943E-01  Bacteroides caccae ATCC 43185
  4pqx-assembly1_A  TM=7.200E-01  e=2.782E-01  Bacteroides caccae ATCC 43185
  7ubn-assembly1_N  TM=3.961E-01  e=2.349E-01  Escherichia coli
  7qo5-assembly1_I  TM=3.620E-01  e=2.485E-01  Saccharomyces cerevisiae

Sequence (196 aa):
MICEVSRGDFEQPQAVAIQRKFFSYAGQDLRLDTELEADFFLQAGVAQIRGWGIEMQHGVNNFNLDREIIRKFLTLFSKATTDTLTGVEREQWAFIIDQVDYQRFCTERSPAV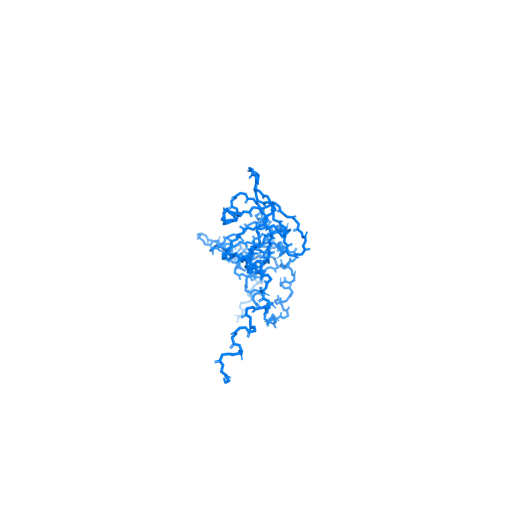YVEGTLASRDRNGWRVVWHDGSEQLVATAVGQPLSLLNPGEMFCAMVKFGQNREPQKIDQLTFLVEPTKINSDLWESWTTSDS

Mean predicted aligned error: 9.82 Å

Solvent-accessible surface area (backbone atoms only — not comparable to full-atom values): 11578 Å² total; per-residue (Å²): 138,80,83,77,77,72,84,66,82,77,74,76,59,50,75,42,76,40,87,68,38,72,36,65,44,97,92,44,73,49,49,39,78,47,69,46,45,31,37,34,36,78,94,76,32,35,36,32,37,65,69,67,83,44,76,43,71,60,63,92,93,68,83,57,57,36,51,54,54,52,49,52,50,52,52,49,50,56,27,57,80,65,75,65,56,49,75,70,51,47,54,34,45,55,55,46,53,78,32,33,45,52,66,58,51,53,33,75,65,50,72,60,40,83,46,46,35,27,35,64,43,76,60,98,77,21,35,34,33,35,34,77,89,69,52,72,45,78,33,44,62,82,39,41,53,73,56,71,80,56,54,69,72,40,40,31,36,28,35,36,27,47,40,73,95,70,39,73,62,38,63,42,78,76,41,81,49,74,74,80,66,77,73,60,68,72,63,61,57,68,72,70,71,78,81,128

Foldseek 3Di:
DDPPPPPPDQDFWDKDWDPDQWADDPRQIWGWPDIWIWTARPVQQWIATPLLRDIDHNDPDDPNVSCRLRVSLVVLVVCVVVVNADPSSVSSNVVVVNTTPVVQNCLVPDWFDKWKWFFQDADPQATWIQTPVRDIDGQGNVACVVVVVDDHGWMWMWRFRAGPPRHTPHTHDIDTDDDPPPPPVVVVVVVPPPPD

Secondary structure (DSSP, 8-state):
----------PPPEEEEE---EEEETTEEEEBSS-EEEEEETTTTEEEETTTTEEEE-STT---HHHHHHHHHHHHHHHHHTT---HHHHHHHHHHHTTB-HHHHHHHHPPPEEEEEEEEEEETTEEEEEETTS-EEEEETTT-GGGGGSPTT-EEEEEEEE-GGG-EEEEEEEEEE-------THHHHHHHSS--